Protein AF-0000000085065738 (afdb_homodimer)

InterPro domains:
  IPR001307 Thiosulphate sulfurtransferase, conserved site [PS00380] (45-56)
  IPR001763 Rhodanese-like domain [PF00581] (23-121)
  IPR001763 Rhodanese-like domain [PS50206] (30-128)
  IPR001763 Rhodanese-like domain [SM00450] (21-125)
  IPR036873 Rhodanese-like domain superfamily [G3DSA:3.40.250.10] (1-128)
  IPR036873 Rhodanese-like domain superfamily [SSF52821] (10-128)

Solvent-accessible surface area (backbone atoms only — not comparable to full-atom values): 13240 Å² total; per-residue (Å²): 131,42,49,46,44,68,53,54,48,54,57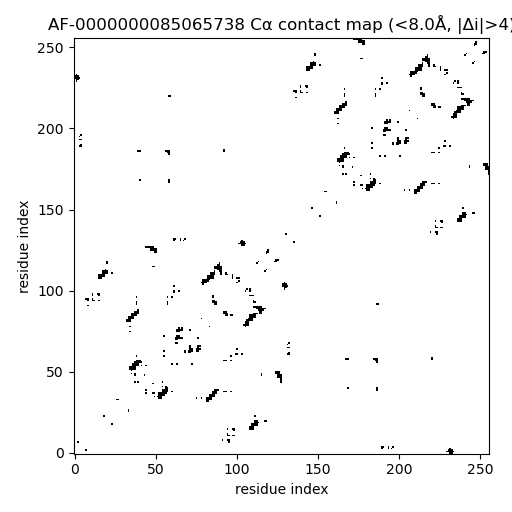,27,60,73,73,52,47,70,42,48,60,68,58,51,54,50,43,65,74,74,44,90,56,66,45,40,36,33,31,42,54,68,68,56,46,57,71,37,34,55,78,84,44,44,84,46,35,47,55,47,38,57,49,29,44,19,69,84,38,92,78,29,37,80,66,57,29,71,35,41,89,30,42,34,36,26,21,22,61,59,24,56,62,14,31,52,46,45,51,53,42,44,52,39,43,35,72,40,58,30,24,31,53,40,13,51,52,45,36,49,72,69,71,46,78,67,43,105,133,42,51,47,44,67,52,53,46,53,57,26,60,73,74,53,45,72,41,48,60,68,58,51,54,52,44,66,73,74,43,90,56,67,44,40,35,36,30,42,54,68,69,55,47,58,71,39,34,56,77,84,44,44,84,46,34,46,55,47,37,57,48,28,44,20,70,84,37,94,80,29,37,81,66,57,29,71,35,41,87,29,42,34,36,28,22,21,61,58,25,56,63,15,30,52,47,44,49,53,42,43,54,40,42,36,71,39,58,30,23,32,51,40,13,50,54,45,35,46,73,68,69,46,78,67,43,106

pLDDT: mean 97.92, std 2.07, range [79.94, 99.0]

Structure (mmCIF, N/CA/C/O backbone):
data_AF-0000000085065738-model_v1
#
loop_
_entity.id
_entity.type
_entity.pdbx_description
1 polymer 'Rhodanese-like domain protein'
#
loop_
_atom_site.group_PDB
_atom_site.id
_atom_site.type_symbol
_atom_site.label_atom_id
_atom_site.label_alt_id
_atom_site.label_comp_id
_atom_site.label_asym_id
_atom_site.label_entity_id
_atom_site.label_seq_id
_atom_site.pdbx_PDB_ins_code
_atom_site.Cartn_x
_atom_site.Cartn_y
_atom_site.Cartn_z
_atom_site.occupancy
_atom_site.B_iso_or_equiv
_atom_site.auth_seq_id
_atom_site.auth_comp_id
_atom_site.auth_asym_id
_atom_site.auth_atom_id
_atom_site.pdbx_PDB_model_num
ATOM 1 N N . MET A 1 1 ? -7.008 -17.922 13.289 1 79.94 1 MET A N 1
ATOM 2 C CA . MET A 1 1 ? -7.738 -17.312 12.18 1 79.94 1 MET A CA 1
ATOM 3 C C . MET A 1 1 ? -6.996 -16.094 11.648 1 79.94 1 MET A C 1
ATOM 5 O O . MET A 1 1 ? -6.359 -15.359 12.406 1 79.94 1 MET A O 1
ATOM 9 N N . GLY A 1 2 ? -6.953 -15.938 10.328 1 94 2 GLY A N 1
ATOM 10 C CA . GLY A 1 2 ? -6.242 -14.82 9.734 1 94 2 GLY A CA 1
ATOM 11 C C . GLY A 1 2 ? -6.863 -13.477 10.07 1 94 2 GLY A C 1
ATOM 12 O O . GLY A 1 2 ? -8.07 -13.383 10.305 1 94 2 GLY A O 1
ATOM 13 N N . LYS A 1 3 ? -6.176 -12.453 10.273 1 98.06 3 LYS A N 1
ATOM 14 C CA . LYS A 1 3 ? -6.652 -11.102 10.547 1 98.06 3 LYS A CA 1
ATOM 15 C C . LYS A 1 3 ? -7.582 -10.617 9.438 1 98.06 3 LYS A C 1
ATOM 17 O O . LYS A 1 3 ? -7.336 -10.867 8.258 1 98.06 3 LYS A O 1
ATOM 22 N N . SER A 1 4 ? -8.609 -9.961 9.812 1 98.19 4 SER A N 1
ATOM 23 C CA . SER A 1 4 ? -9.484 -9.234 8.891 1 98.19 4 SER A CA 1
ATOM 24 C C . SER A 1 4 ? -9.016 -7.797 8.711 1 98.19 4 SER A C 1
ATOM 26 O O . SER A 1 4 ? -8.125 -7.328 9.43 1 98.19 4 SER A O 1
ATOM 28 N N . LEU A 1 5 ? -9.641 -7.129 7.723 1 98.31 5 LEU A N 1
ATO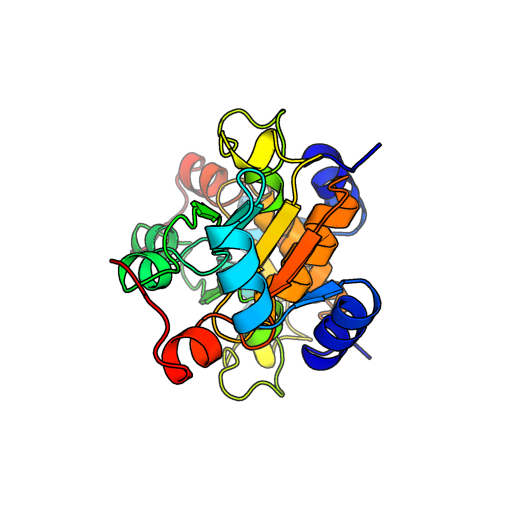M 29 C CA . LEU A 1 5 ? -9.406 -5.699 7.578 1 98.31 5 LEU A CA 1
ATOM 30 C C . LEU A 1 5 ? -9.711 -4.965 8.875 1 98.31 5 LEU A C 1
ATOM 32 O O . LEU A 1 5 ? -8.922 -4.129 9.328 1 98.31 5 LEU A O 1
ATOM 36 N N . ALA A 1 6 ? -10.836 -5.309 9.484 1 98.25 6 ALA A N 1
ATOM 37 C CA . ALA A 1 6 ? -11.258 -4.676 10.727 1 98.25 6 ALA A CA 1
ATOM 38 C C . ALA A 1 6 ? -10.211 -4.863 11.82 1 98.25 6 ALA A C 1
ATOM 40 O O . ALA A 1 6 ? -9.969 -3.959 12.625 1 98.25 6 ALA A O 1
ATOM 41 N N . ASP A 1 7 ? -9.594 -6.008 11.898 1 98.69 7 ASP A N 1
ATOM 42 C CA . ASP A 1 7 ? -8.539 -6.277 12.867 1 98.69 7 ASP A CA 1
ATOM 43 C C . ASP A 1 7 ? -7.344 -5.355 12.656 1 98.69 7 ASP A C 1
ATOM 45 O O . ASP A 1 7 ? -6.789 -4.816 13.617 1 98.69 7 ASP A O 1
ATOM 49 N N . PHE A 1 8 ? -6.906 -5.184 11.398 1 98.69 8 PHE A N 1
ATOM 50 C CA . PHE A 1 8 ? -5.789 -4.305 11.078 1 98.69 8 PHE A CA 1
ATOM 51 C C . PHE A 1 8 ? -6.098 -2.869 11.492 1 98.69 8 PHE A C 1
ATOM 53 O O . PHE A 1 8 ? -5.25 -2.193 12.078 1 98.69 8 PHE A O 1
ATOM 60 N N . ILE A 1 9 ? -7.305 -2.447 11.18 1 98.44 9 ILE A N 1
ATOM 61 C CA . ILE A 1 9 ? -7.695 -1.067 11.453 1 98.44 9 ILE A CA 1
ATOM 62 C C . ILE A 1 9 ? -7.754 -0.833 12.961 1 98.44 9 ILE A C 1
ATOM 64 O O . ILE A 1 9 ? -7.242 0.174 13.453 1 98.44 9 ILE A O 1
ATOM 68 N N . ARG A 1 10 ? -8.367 -1.732 13.641 1 98.44 10 ARG A N 1
ATOM 69 C CA . ARG A 1 10 ? -8.445 -1.626 15.094 1 98.44 10 ARG A CA 1
ATOM 70 C C . ARG A 1 10 ? -7.055 -1.554 15.719 1 98.44 10 ARG A C 1
ATOM 72 O O . ARG A 1 10 ? -6.809 -0.73 16.609 1 98.44 10 ARG A O 1
ATOM 79 N N . ALA A 1 11 ? -6.176 -2.424 15.312 1 98.56 11 ALA A N 1
ATOM 80 C CA . ALA A 1 11 ? -4.809 -2.43 15.828 1 98.56 11 ALA A CA 1
ATOM 81 C C . ALA A 1 11 ? -4.105 -1.106 15.539 1 98.56 11 ALA A C 1
ATOM 83 O O . ALA A 1 11 ? -3.408 -0.563 16.391 1 98.56 11 ALA A O 1
ATOM 84 N N . ALA A 1 12 ? -4.289 -0.588 14.312 1 98.75 12 ALA A N 1
ATOM 85 C CA . ALA A 1 12 ? -3.672 0.679 13.93 1 98.75 12 ALA A CA 1
ATOM 86 C C . ALA A 1 12 ? -4.191 1.826 14.789 1 98.75 12 ALA A C 1
ATOM 88 O O . ALA A 1 12 ? -3.412 2.641 15.289 1 98.75 12 ALA A O 1
ATOM 89 N N . ARG A 1 13 ? -5.488 1.862 14.961 1 98.12 13 ARG A N 1
ATOM 90 C CA . ARG A 1 13 ? -6.125 2.965 15.672 1 98.12 13 ARG A CA 1
ATOM 91 C C . ARG A 1 13 ? -5.703 2.986 17.141 1 98.12 13 ARG A C 1
ATOM 93 O O . ARG A 1 13 ? -5.711 4.039 17.781 1 98.12 13 ARG A O 1
ATOM 100 N N . ARG A 1 14 ? -5.234 1.864 17.656 1 98.19 14 ARG A N 1
ATOM 101 C CA . ARG A 1 14 ? -4.746 1.783 19.031 1 98.19 14 ARG A CA 1
ATOM 102 C C . ARG A 1 14 ? -3.35 2.383 19.156 1 98.19 14 ARG A C 1
ATOM 104 O O . ARG A 1 14 ? -2.875 2.645 20.25 1 98.19 14 ARG A O 1
ATOM 111 N N . GLN A 1 15 ? -2.701 2.537 18.062 1 97.88 15 GLN A N 1
ATOM 112 C CA . GLN A 1 15 ? -1.291 2.91 18.094 1 97.88 15 GLN A CA 1
ATOM 113 C C . GLN A 1 15 ? -1.09 4.344 17.609 1 97.88 15 GLN A C 1
ATOM 115 O O . GLN A 1 15 ? -0.054 4.957 17.891 1 97.88 15 GLN A O 1
ATOM 120 N N . ILE A 1 16 ? -2.137 4.836 16.984 1 98.56 16 ILE A N 1
ATOM 121 C CA . ILE A 1 16 ? -1.896 6.113 16.312 1 98.56 16 ILE A CA 1
ATOM 122 C C . ILE A 1 16 ? -2.744 7.203 16.969 1 98.56 16 ILE A C 1
ATOM 124 O O . ILE A 1 16 ? -3.629 6.906 17.781 1 98.56 16 ILE A O 1
ATOM 128 N N . ARG A 1 17 ? -2.436 8.5 16.609 1 98.69 17 ARG A N 1
ATOM 129 C CA . ARG A 1 17 ? -3.234 9.664 16.969 1 98.69 17 ARG A CA 1
ATOM 130 C C . ARG A 1 17 ? -4.066 10.148 15.781 1 98.69 17 ARG A C 1
ATOM 132 O O . ARG A 1 17 ? -3.602 10.133 14.641 1 98.69 17 ARG A O 1
ATOM 139 N N . GLU A 1 18 ? -5.27 10.5 16.125 1 98.69 18 GLU A N 1
ATOM 140 C CA . GLU A 1 18 ? -6.168 11.016 15.094 1 98.69 18 GLU A CA 1
ATOM 141 C C . GLU A 1 18 ? -6.617 12.438 15.414 1 98.69 18 GLU A C 1
ATOM 143 O O . GLU A 1 18 ? -6.816 12.781 16.578 1 98.69 18 GLU A O 1
ATOM 148 N N . ILE A 1 19 ? -6.773 13.203 14.406 1 98.81 19 ILE A N 1
ATOM 149 C CA . ILE A 1 19 ? -7.328 14.547 14.547 1 98.81 19 ILE A CA 1
ATOM 150 C C . ILE A 1 19 ? -8.523 14.711 13.609 1 98.81 19 ILE A C 1
ATOM 152 O O . ILE A 1 19 ? -8.688 13.945 12.656 1 98.81 19 ILE A O 1
ATOM 156 N N . ASP A 1 20 ? -9.328 15.672 13.938 1 98.62 20 ASP A N 1
ATOM 157 C CA . ASP A 1 20 ? -10.477 15.93 13.078 1 98.62 20 ASP A CA 1
ATOM 158 C C . ASP A 1 20 ? -10.18 17.047 12.086 1 98.62 20 ASP A C 1
ATOM 160 O O . ASP A 1 20 ? -9.086 17.625 12.094 1 98.62 20 ASP A O 1
ATOM 164 N N . CYS A 1 21 ? -11.141 17.328 11.234 1 98.62 21 CYS A N 1
ATOM 165 C CA . CYS A 1 21 ? -10.953 18.266 10.133 1 98.62 21 CYS A CA 1
ATOM 166 C C . CYS A 1 21 ? -10.75 19.688 10.648 1 98.62 21 CYS A C 1
ATOM 168 O O . CYS A 1 21 ? -9.922 20.438 10.117 1 98.62 21 CYS A O 1
ATOM 170 N N . ASP A 1 22 ? -11.469 20.094 11.688 1 98.44 22 ASP A N 1
ATOM 171 C CA . ASP A 1 22 ? -11.328 21.422 12.242 1 98.44 22 ASP A CA 1
ATOM 172 C C . ASP A 1 22 ? -9.93 21.656 12.805 1 98.44 22 ASP A C 1
ATOM 174 O O . ASP A 1 22 ? -9.328 22.703 12.586 1 98.44 22 ASP A O 1
ATOM 178 N N . THR A 1 23 ? -9.438 20.656 13.539 1 98.56 23 THR A N 1
ATOM 179 C CA . THR A 1 23 ? -8.094 20.734 14.102 1 98.56 23 THR A CA 1
ATOM 180 C C . THR A 1 23 ? -7.055 20.875 12.992 1 98.56 23 THR A C 1
ATOM 182 O O . THR A 1 23 ? -6.164 21.734 13.07 1 98.56 23 THR A O 1
ATOM 185 N N . LEU A 1 24 ? -7.148 20.062 11.922 1 98.69 24 LEU A N 1
ATOM 186 C CA . LEU A 1 24 ? -6.184 20.156 10.828 1 98.69 24 LEU A CA 1
ATOM 187 C C . LEU A 1 24 ? -6.266 21.516 10.148 1 98.69 24 LEU A C 1
ATOM 189 O O . LEU A 1 24 ? -5.238 22.125 9.844 1 98.69 24 LEU A O 1
ATOM 193 N N . GLU A 1 25 ? -7.488 21.984 9.883 1 97.25 25 GLU A N 1
ATOM 194 C CA . GLU A 1 25 ? -7.648 23.297 9.25 1 97.25 25 GLU A CA 1
ATOM 195 C C . GLU A 1 25 ? -6.973 24.391 10.07 1 97.25 25 GLU A C 1
ATOM 197 O O . GLU A 1 25 ? -6.293 25.25 9.523 1 97.25 25 GLU A O 1
ATOM 202 N N . ASP A 1 26 ? -7.203 24.359 11.367 1 97.62 26 ASP A N 1
ATOM 203 C CA . ASP A 1 26 ? -6.57 25.312 12.266 1 97.62 26 ASP A CA 1
ATOM 204 C C . ASP A 1 26 ? -5.051 25.203 12.195 1 97.62 26 ASP A C 1
ATOM 206 O O . ASP A 1 26 ? -4.355 26.219 12.164 1 97.62 26 ASP A O 1
ATOM 210 N N . TRP A 1 27 ? -4.5 23.953 12.242 1 97.62 27 TRP A N 1
ATOM 211 C CA . TRP A 1 27 ? -3.059 23.75 12.164 1 97.62 27 TRP A CA 1
ATOM 212 C C . TRP A 1 27 ? -2.492 24.328 10.867 1 97.62 27 TRP A C 1
ATOM 214 O O . TRP A 1 27 ? -1.425 24.953 10.875 1 97.62 27 TRP A O 1
ATOM 224 N N . LEU A 1 28 ? -3.203 24.125 9.773 1 95.94 28 LEU A N 1
ATOM 225 C CA . LEU A 1 28 ? -2.732 24.594 8.469 1 95.94 28 LEU A CA 1
ATOM 226 C C . LEU A 1 28 ? -2.689 26.109 8.406 1 95.94 28 LEU A C 1
ATOM 228 O O . LEU A 1 28 ? -1.891 26.688 7.664 1 95.94 28 LEU A O 1
ATOM 232 N N . ARG A 1 29 ? -3.504 26.766 9.164 1 95.12 29 ARG A N 1
ATOM 233 C CA . ARG A 1 29 ? -3.561 28.234 9.195 1 95.12 29 ARG A CA 1
ATOM 234 C C . ARG A 1 29 ? -2.514 28.797 10.148 1 95.12 29 ARG A C 1
ATOM 236 O O . ARG A 1 29 ? -1.986 29.891 9.922 1 95.12 29 ARG A O 1
ATOM 243 N N . SER A 1 30 ? -2.166 28.062 11.102 1 96.06 30 SER A N 1
ATOM 244 C CA . SER A 1 30 ? -1.44 28.656 12.219 1 96.06 30 SER A CA 1
ATOM 245 C C . SER A 1 30 ? -0.02 28.109 12.312 1 96.06 30 SER A C 1
ATOM 247 O O . SER A 1 30 ? 0.824 28.672 13.008 1 96.06 30 SER A O 1
ATOM 249 N N . ARG A 1 31 ? 0.2 26.953 11.664 1 94.06 31 ARG A N 1
ATOM 250 C CA . ARG A 1 31 ? 1.493 26.297 11.781 1 94.06 31 ARG A CA 1
ATOM 251 C C . ARG A 1 31 ? 2.158 26.156 10.414 1 94.06 31 ARG A C 1
ATOM 253 O O . ARG A 1 31 ? 1.489 25.875 9.414 1 94.06 31 ARG A O 1
ATOM 260 N N . ASP A 1 32 ? 3.492 26.281 10.43 1 91.12 32 ASP A N 1
ATOM 261 C CA . ASP A 1 32 ? 4.242 26.141 9.188 1 91.12 32 ASP A CA 1
ATOM 262 C C . ASP A 1 32 ? 4.941 24.781 9.125 1 91.12 32 ASP A C 1
ATOM 264 O O . ASP A 1 32 ? 5.527 24.422 8.094 1 91.12 32 ASP A O 1
ATOM 268 N N . ASP A 1 33 ? 4.801 23.938 10.117 1 94.31 33 ASP A N 1
ATOM 269 C CA . ASP A 1 33 ? 5.586 22.703 10.203 1 94.31 33 ASP A CA 1
ATOM 270 C C . ASP A 1 33 ? 4.723 21.484 9.922 1 94.31 33 ASP A C 1
ATOM 272 O O . ASP A 1 33 ? 5.164 20.344 10.109 1 94.31 33 ASP A O 1
ATOM 276 N N . VAL A 1 34 ? 3.48 21.688 9.438 1 97.88 34 VAL A N 1
ATOM 277 C CA . VAL A 1 34 ? 2.57 20.562 9.188 1 97.88 34 VAL A CA 1
ATOM 278 C C . VAL A 1 34 ? 2.744 20.078 7.758 1 97.88 34 VAL A C 1
ATOM 280 O O . VAL A 1 34 ? 2.652 20.859 6.805 1 97.88 34 VAL A O 1
ATOM 283 N N . LEU A 1 35 ? 3.059 18.844 7.605 1 98.69 35 LEU A N 1
ATOM 284 C CA . LEU A 1 35 ? 3.092 18.156 6.312 1 98.69 35 LEU A CA 1
ATOM 285 C C . LEU A 1 35 ? 1.877 17.25 6.141 1 98.69 35 LEU A C 1
ATOM 287 O O . LEU A 1 35 ? 1.672 16.328 6.926 1 98.69 35 LEU A O 1
ATOM 291 N N . VAL A 1 36 ? 1.01 17.547 5.191 1 98.88 36 VAL A N 1
ATOM 292 C CA . VAL A 1 36 ? -0.174 16.734 4.898 1 98.88 36 VAL A CA 1
ATOM 293 C C . VAL A 1 36 ? 0.13 15.766 3.764 1 98.88 36 VAL A C 1
ATOM 295 O O . VAL A 1 36 ? 0.609 16.172 2.701 1 98.88 36 VAL A O 1
ATOM 298 N N . VAL A 1 37 ? -0.101 14.523 4.023 1 98.94 37 VAL A N 1
ATOM 299 C CA . VAL A 1 37 ? 0.256 13.469 3.082 1 98.94 37 VAL A CA 1
ATOM 300 C C . VAL A 1 37 ? -1.003 12.734 2.633 1 98.94 37 VAL A C 1
ATOM 302 O O . VAL A 1 37 ? -1.719 12.156 3.455 1 98.94 37 VAL A O 1
ATOM 305 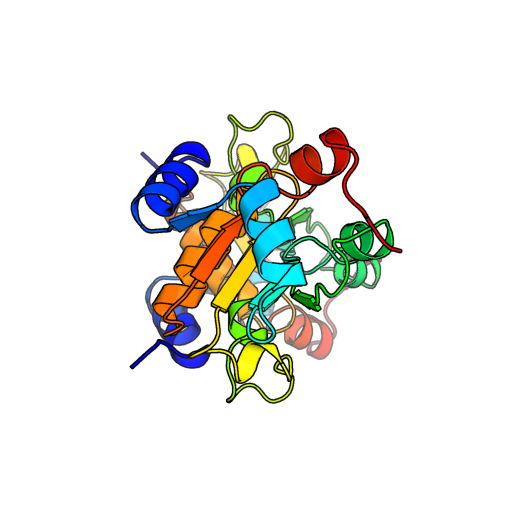N N . ASP A 1 38 ? -1.282 12.766 1.357 1 98.94 38 ASP A N 1
ATOM 306 C CA . ASP A 1 38 ? -2.33 11.977 0.713 1 98.94 38 ASP A CA 1
ATOM 307 C C . ASP A 1 38 ? -1.804 10.609 0.282 1 98.94 38 ASP A C 1
ATOM 309 O O . ASP A 1 38 ? -0.972 10.516 -0.623 1 98.94 38 ASP A O 1
ATOM 313 N N . VAL A 1 39 ? -2.338 9.523 0.879 1 98.94 39 VAL A N 1
ATOM 314 C CA . VAL A 1 39 ? -1.753 8.219 0.617 1 98.94 39 VAL A CA 1
ATOM 315 C C . VAL A 1 39 ? -2.615 7.457 -0.389 1 98.94 39 VAL A C 1
ATOM 317 O O . VAL A 1 39 ? -2.451 6.246 -0.57 1 98.94 39 VAL A O 1
ATOM 320 N N . ARG A 1 40 ? -3.631 8.094 -1.042 1 98.81 40 ARG A N 1
ATOM 321 C CA . ARG A 1 40 ? -4.5 7.477 -2.039 1 98.81 40 ARG A CA 1
ATOM 322 C C . ARG A 1 40 ? -3.754 7.238 -3.348 1 98.81 40 ARG A C 1
ATOM 324 O O . ARG A 1 40 ? -2.582 7.602 -3.473 1 98.81 40 ARG A O 1
ATOM 331 N N . GLU A 1 41 ? -4.383 6.57 -4.211 1 98.25 41 GLU A N 1
ATOM 332 C CA . GLU A 1 41 ? -3.832 6.363 -5.547 1 98.25 41 GLU A CA 1
ATOM 333 C C . GLU A 1 41 ? -3.771 7.672 -6.328 1 98.25 41 GLU A C 1
ATOM 335 O O . GLU A 1 41 ? -4.457 8.633 -5.984 1 98.25 41 GLU A O 1
ATOM 340 N N . ALA A 1 42 ? -2.967 7.66 -7.391 1 98.12 42 ALA A N 1
ATOM 341 C CA . ALA A 1 42 ? -2.678 8.867 -8.156 1 98.12 42 ALA A CA 1
ATOM 342 C C . ALA A 1 42 ? -3.955 9.469 -8.742 1 98.12 42 ALA A C 1
ATOM 344 O O . ALA A 1 42 ? -4.129 10.688 -8.758 1 98.12 42 ALA A O 1
ATOM 345 N N . SER A 1 43 ? -4.812 8.641 -9.25 1 97.69 43 SER A N 1
ATOM 346 C CA . SER A 1 43 ? -6.035 9.141 -9.867 1 97.69 43 SER A CA 1
ATOM 347 C C . SER A 1 43 ? -6.883 9.922 -8.867 1 97.69 43 SER A C 1
ATOM 349 O O . SER A 1 43 ? -7.441 10.969 -9.211 1 97.69 43 SER A O 1
ATOM 351 N N . ALA A 1 44 ? -7.004 9.391 -7.66 1 98.44 44 ALA A N 1
ATOM 352 C CA . ALA A 1 44 ? -7.773 10.062 -6.613 1 98.44 44 ALA A CA 1
ATOM 353 C C . ALA A 1 44 ? -7.152 11.414 -6.266 1 98.44 44 ALA A C 1
ATOM 355 O O . ALA A 1 44 ? -7.859 12.414 -6.141 1 98.44 44 ALA A O 1
ATOM 356 N N . PHE A 1 45 ? -5.848 11.492 -6.172 1 98.75 45 PHE A N 1
ATOM 357 C CA . PHE A 1 45 ? -5.137 12.727 -5.867 1 98.75 45 PHE A CA 1
ATOM 358 C C . PHE A 1 45 ? -5.379 13.773 -6.949 1 98.75 45 PHE A C 1
ATOM 360 O O . PHE A 1 45 ? -5.633 14.938 -6.648 1 98.75 45 PHE A O 1
ATOM 367 N N . LEU A 1 46 ? -5.312 13.328 -8.172 1 98 46 LEU A N 1
ATOM 368 C CA . LEU A 1 46 ? -5.492 14.211 -9.32 1 98 46 LEU A CA 1
ATOM 369 C C . LEU A 1 46 ? -6.926 14.734 -9.383 1 98 46 LEU A C 1
ATOM 371 O O . LEU A 1 46 ? -7.156 15.875 -9.781 1 98 46 LEU A O 1
ATOM 375 N N . ASP A 1 47 ? -7.84 13.922 -8.984 1 97.88 47 ASP A N 1
ATOM 376 C CA . ASP A 1 47 ? -9.242 14.328 -8.969 1 97.88 47 ASP A CA 1
ATOM 377 C C . ASP A 1 47 ? -9.492 15.422 -7.934 1 97.88 47 ASP A C 1
ATOM 379 O O . ASP A 1 47 ? -10.398 16.234 -8.102 1 97.88 47 ASP A O 1
ATOM 383 N N . GLY A 1 48 ? -8.773 15.344 -6.801 1 98.56 48 GLY A N 1
ATOM 384 C CA . GLY A 1 48 ? -8.883 16.328 -5.73 1 98.56 48 GLY A CA 1
ATOM 385 C C . GLY A 1 48 ? -8.125 15.93 -4.477 1 98.56 48 GLY A C 1
ATOM 386 O O . GLY A 1 48 ? -8.109 14.75 -4.102 1 98.56 48 GLY A O 1
ATOM 387 N N . HIS A 1 49 ? -7.547 16.875 -3.857 1 98.81 49 HIS A N 1
ATOM 388 C CA . HIS A 1 49 ? -6.801 16.641 -2.629 1 98.81 49 HIS A CA 1
ATOM 389 C C . HIS A 1 49 ? -6.82 17.859 -1.727 1 98.81 49 HIS A C 1
ATOM 391 O O . HIS A 1 49 ? -7.277 18.938 -2.137 1 98.81 49 HIS A O 1
ATOM 397 N N . LEU A 1 50 ? -6.434 17.703 -0.44 1 98.81 50 LEU A N 1
ATOM 398 C CA . LEU A 1 50 ? -6.355 18.812 0.492 1 98.81 50 LEU A CA 1
ATOM 399 C C . LEU A 1 50 ? -5.305 19.828 0.046 1 98.81 50 LEU A C 1
ATOM 401 O O . LEU A 1 50 ? -4.246 19.438 -0.464 1 98.81 50 LEU A O 1
ATOM 405 N N . PRO A 1 51 ? -5.559 21.172 0.253 1 96.75 51 PRO A N 1
ATOM 406 C CA . PRO A 1 51 ? -4.555 22.172 -0.117 1 96.75 51 PRO A CA 1
ATOM 407 C C . PRO A 1 51 ? -3.203 21.922 0.545 1 96.75 51 PRO A C 1
ATOM 409 O O . PRO A 1 51 ? -3.139 21.672 1.75 1 96.75 51 PRO A O 1
ATOM 412 N N . GLY A 1 52 ? -2.164 21.922 -0.24 1 95.94 52 GLY A N 1
ATOM 413 C CA . GLY A 1 52 ? -0.814 21.797 0.288 1 95.94 52 GLY A CA 1
ATOM 414 C C . GLY A 1 52 ? -0.391 20.359 0.503 1 95.94 52 GLY A C 1
ATOM 415 O O . GLY A 1 52 ? 0.765 20.094 0.836 1 95.94 52 GLY A O 1
ATOM 416 N N . ALA A 1 53 ? -1.272 19.438 0.29 1 98.75 53 ALA A N 1
ATOM 417 C CA . ALA A 1 53 ? -0.942 18.031 0.509 1 98.75 53 ALA A CA 1
ATOM 418 C C . ALA A 1 53 ? 0.05 17.531 -0.538 1 98.75 53 ALA A C 1
ATOM 420 O O . ALA A 1 53 ? -0.051 17.875 -1.715 1 98.75 53 ALA A O 1
ATOM 421 N N . ILE A 1 54 ? 0.975 16.719 -0.115 1 98.88 54 ILE A N 1
ATOM 422 C CA . ILE A 1 54 ? 1.816 15.984 -1.052 1 98.88 54 ILE A CA 1
ATOM 423 C C . ILE A 1 54 ? 1.217 14.609 -1.31 1 98.88 54 ILE A C 1
ATOM 425 O O . ILE A 1 54 ? 0.443 14.094 -0.495 1 98.88 54 ILE A O 1
ATOM 429 N N . HIS A 1 55 ? 1.558 14.031 -2.443 1 98.88 55 HIS A N 1
ATOM 430 C CA . HIS A 1 55 ? 1.048 12.719 -2.824 1 98.88 55 HIS A CA 1
ATOM 431 C C . HIS A 1 55 ? 2.08 11.633 -2.557 1 98.88 55 HIS A C 1
ATOM 433 O O . HIS A 1 55 ? 3.176 11.656 -3.121 1 98.88 55 HIS A O 1
ATOM 439 N N . VAL A 1 56 ? 1.785 10.703 -1.703 1 98.88 56 VAL A N 1
ATOM 440 C CA . VAL A 1 56 ? 2.59 9.531 -1.386 1 98.88 56 VAL A CA 1
ATOM 441 C C . VAL A 1 56 ? 1.694 8.297 -1.299 1 98.88 56 VAL A C 1
ATOM 443 O O . VAL A 1 56 ? 1.207 7.953 -0.22 1 98.88 56 VAL A O 1
ATOM 446 N N . PRO A 1 57 ? 1.477 7.637 -2.443 1 98.88 57 PRO A N 1
ATOM 447 C CA . PRO A 1 57 ? 0.587 6.473 -2.385 1 98.88 57 PRO A CA 1
ATOM 448 C C . PRO A 1 57 ? 1.049 5.426 -1.373 1 98.88 57 PRO A C 1
ATOM 450 O O . PRO A 1 57 ? 2.248 5.16 -1.261 1 98.88 57 PRO A O 1
ATOM 453 N N . ARG A 1 58 ? 0.086 4.828 -0.655 1 98.88 58 ARG A N 1
ATOM 454 C CA . ARG A 1 58 ? 0.404 3.904 0.428 1 98.88 58 ARG A CA 1
ATOM 455 C C . ARG A 1 58 ? 1.279 2.76 -0.068 1 98.88 58 ARG A C 1
ATOM 457 O O . ARG A 1 58 ? 2.146 2.273 0.66 1 98.88 58 ARG A O 1
ATOM 464 N N . GLY A 1 59 ? 1.078 2.348 -1.285 1 98.56 59 GLY A N 1
ATOM 465 C CA . GLY A 1 59 ? 1.838 1.233 -1.829 1 98.56 59 GLY A CA 1
ATOM 466 C C . GLY A 1 59 ? 3.324 1.521 -1.935 1 98.56 59 GLY A C 1
ATOM 467 O O . GLY A 1 59 ? 4.137 0.596 -2.029 1 98.56 59 GLY A O 1
ATOM 468 N N . TYR A 1 60 ? 3.715 2.768 -1.891 1 98.69 60 TYR A N 1
ATOM 469 C CA . TYR A 1 60 ? 5.102 3.188 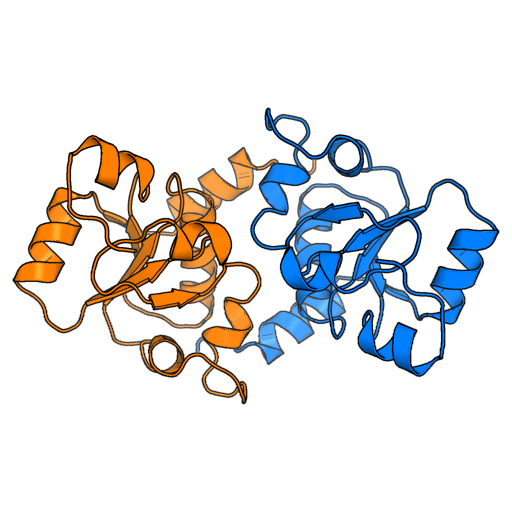-2.039 1 98.69 60 TYR A CA 1
ATOM 470 C C . TYR A 1 60 ? 5.617 3.834 -0.757 1 98.69 60 TYR A C 1
ATOM 472 O O . TYR A 1 60 ? 6.699 4.426 -0.745 1 98.69 60 TYR A O 1
ATOM 480 N N . LEU A 1 61 ? 4.938 3.738 0.319 1 98.88 61 LEU A N 1
ATOM 481 C CA . LEU A 1 61 ? 5.148 4.582 1.489 1 98.88 61 LEU A CA 1
ATOM 482 C C . LEU A 1 61 ? 6.559 4.395 2.045 1 98.88 61 LEU A C 1
ATOM 484 O O . LEU A 1 61 ? 7.285 5.367 2.25 1 98.88 61 LEU A O 1
ATOM 488 N N . GLU A 1 62 ? 6.977 3.127 2.268 1 98.88 62 GLU A N 1
ATOM 489 C CA . GLU A 1 62 ? 8.281 2.881 2.881 1 98.88 62 GLU A CA 1
ATOM 490 C C . GLU A 1 62 ? 9.406 3.443 2.025 1 98.88 62 GLU A C 1
ATOM 492 O O . GLU A 1 62 ? 10.344 4.055 2.545 1 98.88 62 GLU A O 1
ATOM 497 N N . ALA A 1 63 ? 9.258 3.266 0.753 1 98.81 63 ALA A N 1
ATOM 498 C CA . ALA A 1 63 ? 10.297 3.732 -0.168 1 98.81 63 ALA A CA 1
ATOM 499 C C . ALA A 1 63 ? 10.359 5.258 -0.191 1 98.81 63 ALA A C 1
ATOM 501 O O . ALA A 1 63 ? 11.438 5.84 -0.036 1 98.81 63 ALA A O 1
ATOM 502 N N . LEU A 1 64 ? 9.219 5.887 -0.324 1 98.81 64 LEU A N 1
ATOM 503 C CA . LEU A 1 64 ? 9.164 7.332 -0.502 1 98.81 64 LEU A CA 1
ATOM 504 C C . LEU A 1 64 ? 9.5 8.055 0.798 1 98.81 64 LEU A C 1
ATOM 506 O O . LEU A 1 64 ? 9.938 9.211 0.779 1 98.81 64 LEU A O 1
ATOM 510 N N . ALA A 1 65 ? 9.375 7.367 1.928 1 98.81 65 ALA A N 1
ATOM 511 C CA . ALA A 1 65 ? 9.648 7.961 3.232 1 98.81 65 ALA A CA 1
ATOM 512 C C . ALA A 1 65 ? 11.102 7.746 3.635 1 98.81 65 ALA A C 1
ATOM 514 O O . ALA A 1 65 ? 11.586 8.352 4.598 1 98.81 65 ALA A O 1
ATOM 515 N N . ASP A 1 66 ? 11.828 6.914 2.986 1 98.75 66 ASP A N 1
ATOM 516 C CA . ASP A 1 66 ? 13.195 6.566 3.346 1 98.75 66 ASP A CA 1
ATOM 517 C C . ASP A 1 66 ? 14.195 7.512 2.688 1 98.75 66 ASP A C 1
ATOM 519 O O . ASP A 1 66 ? 14.344 7.516 1.464 1 98.75 66 ASP A O 1
ATOM 523 N N . PRO A 1 67 ? 14.961 8.25 3.471 1 97.94 67 PRO A N 1
ATOM 524 C CA . PRO A 1 67 ? 15.906 9.195 2.881 1 97.94 67 PRO A CA 1
ATOM 525 C C . PRO A 1 67 ? 17.047 8.5 2.131 1 97.94 67 PRO A C 1
ATOM 527 O O . PRO A 1 67 ? 17.719 9.125 1.309 1 97.94 67 PRO A O 1
ATOM 530 N N . ASP A 1 68 ? 17.203 7.273 2.354 1 97.44 68 ASP A N 1
ATOM 531 C CA . ASP A 1 68 ? 18.297 6.547 1.702 1 97.44 68 ASP A CA 1
ATOM 532 C C . ASP A 1 68 ? 17.844 5.969 0.363 1 97.44 68 ASP A C 1
ATOM 534 O O . ASP A 1 68 ? 18.656 5.43 -0.391 1 97.44 68 ASP A O 1
ATOM 538 N N . TYR A 1 69 ? 16.547 5.996 0.116 1 97.75 69 TYR A N 1
ATOM 539 C CA . TYR A 1 69 ? 16.031 5.566 -1.18 1 97.75 69 TYR A CA 1
ATOM 540 C C . TYR A 1 69 ? 16.234 6.645 -2.236 1 97.75 69 TYR A C 1
ATOM 542 O O . TYR A 1 69 ? 15.82 7.789 -2.059 1 97.75 69 TYR A O 1
ATOM 550 N N . GLY A 1 70 ? 16.891 6.305 -3.33 1 96.88 70 GLY A N 1
ATOM 551 C CA . GLY A 1 70 ? 17.312 7.242 -4.355 1 96.88 70 GLY A CA 1
ATOM 552 C C . GLY A 1 70 ? 16.156 8.039 -4.949 1 96.88 70 GLY A C 1
ATOM 553 O O . GLY A 1 70 ? 16.359 9.148 -5.438 1 96.88 70 GLY A O 1
ATOM 554 N N . HIS A 1 71 ? 14.984 7.543 -4.941 1 97.44 71 HIS A N 1
ATOM 555 C CA . HIS A 1 71 ? 13.82 8.211 -5.508 1 97.44 71 HIS A CA 1
ATOM 556 C C . HIS A 1 71 ? 12.805 8.547 -4.426 1 97.44 71 HIS A C 1
ATOM 558 O O . HIS A 1 71 ? 11.594 8.484 -4.66 1 97.44 71 HIS A O 1
ATOM 564 N N . CYS A 1 72 ? 13.289 8.781 -3.199 1 98.5 72 CYS A N 1
ATOM 565 C CA . CYS A 1 72 ? 12.414 9.133 -2.088 1 98.5 72 CYS A CA 1
ATOM 566 C C . CYS A 1 72 ? 11.711 10.461 -2.354 1 98.5 72 CYS A C 1
ATOM 568 O O . CYS A 1 72 ? 12.07 11.188 -3.283 1 98.5 72 CYS A O 1
ATOM 570 N N . HIS A 1 73 ? 10.633 10.656 -1.682 1 98.75 73 HIS A N 1
ATOM 571 C CA . HIS A 1 73 ? 9.961 11.945 -1.767 1 98.75 73 HIS A CA 1
ATOM 572 C C . HIS A 1 73 ? 10.734 13.016 -1.006 1 98.75 73 HIS A C 1
ATOM 574 O O . HIS A 1 73 ? 10.961 12.891 0.2 1 98.75 73 HIS A O 1
ATOM 580 N N . PRO A 1 74 ? 11.102 14.078 -1.629 1 98.06 74 PRO A N 1
ATOM 581 C CA . PRO A 1 74 ? 12.039 15.023 -1.024 1 98.06 74 PRO A CA 1
ATOM 582 C C . PRO A 1 74 ? 11.5 15.648 0.258 1 98.06 74 PRO A C 1
ATOM 584 O O . PRO A 1 74 ? 12.266 15.93 1.183 1 98.06 74 PRO A O 1
ATOM 587 N N . GLU A 1 75 ? 10.242 15.875 0.377 1 98.38 75 GLU A N 1
ATOM 588 C CA . GLU A 1 75 ? 9.68 16.5 1.569 1 98.38 75 GLU A CA 1
ATOM 589 C C . GLU A 1 75 ? 9.438 15.477 2.672 1 98.38 75 GLU A C 1
ATOM 591 O O . GLU A 1 75 ? 9.781 15.711 3.832 1 98.38 75 GLU A O 1
ATOM 596 N N . LEU A 1 76 ? 8.898 14.367 2.307 1 98.81 76 LEU A N 1
ATOM 597 C CA . LEU A 1 76 ? 8.547 13.367 3.314 1 98.81 76 LEU A CA 1
ATOM 598 C C . LEU A 1 76 ? 9.797 12.742 3.916 1 98.81 76 LEU A C 1
ATOM 600 O O . LEU A 1 76 ? 9.852 12.492 5.125 1 98.81 76 LEU A O 1
ATOM 604 N N . ALA A 1 77 ? 10.766 12.484 3.105 1 98.25 77 ALA A N 1
ATOM 605 C CA . ALA A 1 77 ? 11.961 11.758 3.518 1 98.25 77 ALA A CA 1
ATOM 606 C C . ALA A 1 77 ? 12.719 12.508 4.602 1 98.25 77 ALA A C 1
ATOM 608 O O . ALA A 1 77 ? 13.508 11.922 5.348 1 98.25 77 ALA A O 1
ATOM 609 N N . VAL A 1 78 ? 12.492 13.82 4.742 1 97.12 78 VAL A N 1
ATOM 610 C CA . VAL A 1 78 ? 13.234 14.609 5.719 1 97.12 78 VAL A CA 1
ATOM 611 C C . VAL A 1 78 ? 12.273 15.156 6.773 1 97.12 78 VAL A C 1
ATOM 613 O O . VAL A 1 78 ? 12.57 16.156 7.441 1 97.12 78 VAL A O 1
ATOM 616 N N . ALA A 1 79 ? 11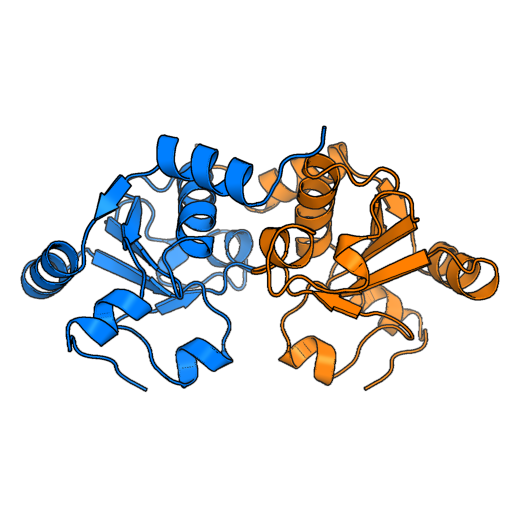.133 14.555 6.922 1 97.5 79 ALA A N 1
ATOM 617 C CA . ALA A 1 79 ? 10.086 15.133 7.754 1 97.5 79 ALA A CA 1
ATOM 618 C C . ALA A 1 79 ? 9.953 14.391 9.078 1 97.5 79 ALA A C 1
ATOM 620 O O . ALA A 1 79 ? 8.914 14.469 9.742 1 97.5 79 ALA A O 1
ATOM 621 N N . ARG A 1 80 ? 10.938 13.703 9.539 1 95.69 80 ARG A N 1
ATOM 622 C CA . ARG A 1 80 ? 10.828 12.852 10.719 1 95.69 80 ARG A CA 1
ATOM 623 C C . ARG A 1 80 ? 10.562 13.672 11.969 1 95.69 80 ARG A C 1
ATOM 625 O O . ARG A 1 80 ? 9.953 13.188 12.922 1 95.69 80 ARG A O 1
ATOM 632 N N . ASP A 1 81 ? 10.945 14.922 11.961 1 94.06 81 ASP A N 1
ATOM 633 C CA . ASP A 1 81 ? 10.766 15.75 13.148 1 94.06 81 ASP A CA 1
ATOM 634 C C . ASP A 1 81 ? 9.68 16.797 12.93 1 94.06 81 ASP A C 1
ATOM 636 O O . ASP A 1 81 ? 9.555 17.75 13.703 1 94.06 81 ASP A O 1
ATOM 640 N N . ARG A 1 82 ? 8.922 16.672 11.859 1 96.62 82 ARG A N 1
ATOM 641 C CA . ARG A 1 82 ? 7.773 17.531 11.562 1 96.62 82 ARG A CA 1
ATOM 642 C C . ARG A 1 82 ? 6.473 16.859 11.977 1 96.62 82 ARG A C 1
ATOM 644 O O . ARG A 1 82 ? 6.434 15.641 12.188 1 96.62 82 ARG A O 1
ATOM 651 N N . VAL A 1 83 ? 5.445 17.703 12.062 1 98.38 83 VAL A N 1
ATOM 652 C CA . VAL A 1 83 ? 4.102 17.141 12.188 1 98.38 83 VAL A CA 1
ATOM 653 C C . VAL A 1 83 ? 3.631 16.609 10.844 1 98.38 83 VAL A C 1
ATOM 655 O O . VAL A 1 83 ? 3.586 17.344 9.852 1 98.38 83 VAL A O 1
ATOM 658 N N . VAL A 1 84 ? 3.373 15.352 10.828 1 98.88 84 VAL A N 1
ATOM 659 C CA . VAL A 1 84 ? 2.883 14.719 9.602 1 98.88 84 VAL A CA 1
ATOM 660 C C . VAL A 1 84 ? 1.445 14.242 9.805 1 98.88 84 VAL A C 1
ATOM 662 O O . VAL A 1 84 ? 1.153 13.516 10.758 1 98.88 84 VAL A O 1
ATOM 665 N N . VAL A 1 85 ? 0.525 14.68 8.969 1 98.94 85 VAL A N 1
ATOM 666 C CA . VAL A 1 85 ? -0.867 14.242 8.969 1 98.94 85 VAL A CA 1
ATOM 667 C C . VAL A 1 85 ? -1.174 13.492 7.676 1 98.94 85 VAL A C 1
ATOM 669 O O . VAL A 1 85 ? -1.012 14.031 6.582 1 98.94 85 VAL A O 1
ATOM 672 N N . LEU A 1 86 ? -1.54 12.258 7.84 1 99 86 LEU A N 1
ATOM 673 C CA . LEU A 1 86 ? -1.896 11.438 6.684 1 99 86 LEU A CA 1
ATOM 674 C C . LEU A 1 86 ? -3.41 11.367 6.52 1 99 86 LEU A C 1
ATOM 676 O O . LEU A 1 86 ? -4.152 11.445 7.5 1 99 86 LEU A O 1
ATOM 680 N N . TYR A 1 87 ? -3.814 11.195 5.254 1 98.94 87 TYR A N 1
ATOM 681 C CA . TYR A 1 87 ? -5.227 10.922 5.016 1 98.94 87 TYR A CA 1
ATOM 682 C C . TYR A 1 87 ? -5.41 10.07 3.764 1 98.94 87 TYR A C 1
ATOM 684 O O . TYR A 1 87 ? -4.516 10 2.918 1 98.94 87 TYR A O 1
ATOM 692 N N . CYS A 1 88 ? -6.48 9.375 3.684 1 98.88 88 CYS A N 1
ATOM 693 C CA . CYS A 1 88 ? -7.02 8.703 2.506 1 98.88 88 CYS A CA 1
ATOM 694 C C . CYS A 1 88 ? -8.484 9.055 2.297 1 98.88 88 CYS A C 1
ATOM 696 O O . CYS A 1 88 ? -8.898 10.188 2.541 1 98.88 88 CYS A O 1
ATOM 698 N N . ASP A 1 89 ? -9.234 8.172 1.708 1 98.69 89 ASP A N 1
ATOM 699 C CA . ASP A 1 89 ? -10.648 8.453 1.488 1 98.69 89 ASP A CA 1
ATOM 700 C C . ASP A 1 89 ? -11.406 8.531 2.812 1 98.69 89 ASP A C 1
ATOM 702 O O . ASP A 1 89 ? -12.117 9.5 3.072 1 98.69 89 ASP A O 1
ATOM 706 N N . SER A 1 90 ? -11.188 7.586 3.693 1 98.38 90 SER A N 1
ATOM 707 C CA . SER A 1 90 ? -12.062 7.395 4.844 1 98.38 90 SER A CA 1
ATOM 708 C C . SER A 1 90 ? -11.266 7.355 6.145 1 98.38 90 SER A C 1
ATOM 710 O O . SER A 1 90 ? -11.828 7.148 7.219 1 98.38 90 SER A O 1
ATOM 712 N N . GLY A 1 91 ? -9.984 7.465 6.133 1 98.56 91 GLY A N 1
ATOM 713 C CA . GLY A 1 91 ? -9.133 7.426 7.312 1 98.56 91 GLY A CA 1
ATOM 714 C C . GLY A 1 91 ? -8.617 6.035 7.621 1 98.56 91 GLY A C 1
ATOM 715 O O . GLY A 1 91 ? -7.898 5.84 8.609 1 98.56 91 GLY A O 1
ATOM 716 N N . THR A 1 92 ? -8.875 5.02 6.766 1 98.31 92 THR A N 1
ATOM 717 C CA . THR A 1 92 ? -8.539 3.633 7.082 1 98.31 92 THR A CA 1
ATOM 718 C C . THR A 1 92 ? -7.168 3.268 6.531 1 98.31 92 THR A C 1
ATOM 720 O O . THR A 1 92 ? -6.293 2.812 7.277 1 98.31 92 THR A O 1
ATOM 723 N N . ARG A 1 93 ? -6.906 3.465 5.246 1 98.69 93 ARG A N 1
ATOM 724 C CA . ARG A 1 93 ? -5.598 3.188 4.664 1 98.69 93 ARG A CA 1
ATOM 725 C C . ARG A 1 93 ? -4.531 4.109 5.246 1 98.69 93 ARG A C 1
ATOM 727 O O . ARG A 1 93 ? -3.391 3.693 5.457 1 98.69 93 ARG A O 1
ATOM 734 N N . SER A 1 94 ? -4.953 5.355 5.535 1 98.94 94 SER A N 1
ATOM 735 C CA . SER A 1 94 ? -4.008 6.301 6.121 1 98.94 94 SER A CA 1
ATOM 736 C C . SER A 1 94 ? -3.672 5.93 7.562 1 98.94 94 SER A C 1
ATOM 738 O O . SER A 1 94 ? -2.561 6.18 8.031 1 98.94 94 SER A O 1
ATOM 740 N N . ALA A 1 95 ? -4.586 5.289 8.312 1 98.94 95 ALA A N 1
ATOM 741 C CA . ALA A 1 95 ? -4.277 4.797 9.648 1 98.94 95 ALA A CA 1
ATOM 742 C C . ALA A 1 95 ? -3.18 3.736 9.602 1 98.94 95 ALA A C 1
ATOM 744 O O . ALA A 1 95 ? -2.252 3.758 10.414 1 98.94 95 ALA A O 1
ATOM 745 N N . LEU A 1 96 ? -3.287 2.824 8.656 1 98.94 96 LEU A N 1
ATOM 746 C CA . LEU A 1 96 ? -2.26 1.806 8.477 1 98.94 96 LEU A CA 1
ATOM 747 C C . LEU A 1 96 ? -0.928 2.439 8.086 1 98.94 96 LEU A C 1
ATOM 749 O O . LEU A 1 96 ? 0.125 2.035 8.586 1 98.94 96 LEU A O 1
ATOM 753 N N . ALA A 1 97 ? -0.971 3.412 7.262 1 98.94 97 ALA A N 1
ATOM 754 C CA . ALA A 1 97 ? 0.228 4.125 6.824 1 98.94 97 ALA A CA 1
ATOM 755 C C . ALA A 1 97 ? 0.884 4.859 7.992 1 98.94 97 ALA A C 1
ATOM 757 O O . ALA A 1 97 ? 2.113 4.941 8.07 1 98.94 97 ALA A O 1
ATOM 758 N N . ALA A 1 98 ? 0.071 5.418 8.875 1 98.94 98 ALA A N 1
ATOM 759 C CA . ALA A 1 98 ? 0.594 6.133 10.031 1 98.94 98 ALA A CA 1
ATOM 760 C C . ALA A 1 98 ? 1.419 5.207 10.922 1 98.94 98 ALA A C 1
ATOM 762 O O . ALA A 1 98 ? 2.475 5.598 11.43 1 98.94 98 ALA A O 1
ATOM 763 N N . VAL A 1 99 ? 0.969 3.992 11.102 1 98.88 99 VAL A N 1
ATOM 764 C CA . VAL A 1 99 ? 1.722 3.014 11.875 1 98.88 99 VAL A CA 1
ATOM 765 C C . VAL A 1 99 ? 3.088 2.783 11.234 1 98.88 99 VAL A C 1
ATOM 767 O O . VAL A 1 99 ? 4.109 2.746 11.93 1 98.88 99 VAL A O 1
ATOM 770 N N . THR A 1 100 ? 3.102 2.635 9.93 1 98.88 100 THR A N 1
ATOM 771 C CA . THR A 1 100 ? 4.34 2.404 9.188 1 98.88 100 THR A CA 1
ATOM 772 C C . THR A 1 100 ? 5.309 3.566 9.391 1 98.88 100 THR A C 1
ATOM 774 O O . THR A 1 100 ? 6.496 3.354 9.656 1 98.88 100 THR A O 1
ATOM 777 N N . LEU A 1 101 ? 4.812 4.793 9.266 1 98.88 101 LEU A N 1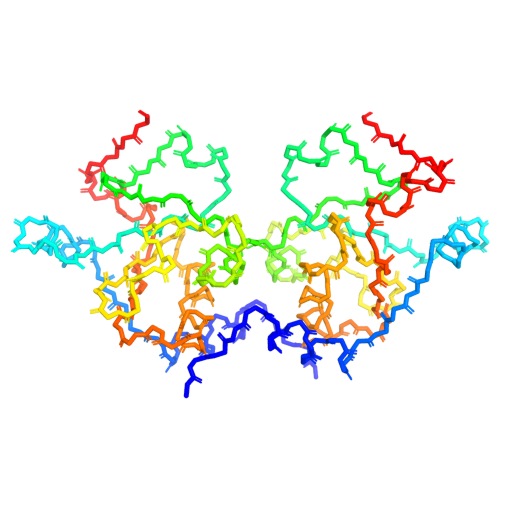
ATOM 778 C CA . LEU A 1 101 ? 5.691 5.945 9.453 1 98.88 101 LEU A CA 1
ATOM 779 C C . LEU A 1 101 ? 6.246 5.98 10.867 1 98.88 101 LEU A C 1
ATOM 781 O O . LEU A 1 101 ? 7.41 6.34 11.07 1 98.88 101 LEU A O 1
ATOM 785 N N . GLN A 1 102 ? 5.426 5.66 11.859 1 98.69 102 GLN A N 1
ATOM 786 C CA . GLN A 1 102 ? 5.926 5.582 13.227 1 98.69 102 GLN A CA 1
ATOM 787 C C . GLN A 1 102 ? 7.066 4.57 13.336 1 98.69 102 GLN A C 1
ATOM 789 O O . GLN A 1 102 ? 8.086 4.848 13.969 1 98.69 102 GLN A O 1
ATOM 794 N N . GLU A 1 103 ? 6.902 3.432 12.727 1 98.62 103 GLU A N 1
ATOM 795 C CA . GLU A 1 103 ? 7.941 2.406 12.727 1 98.62 103 GLU A CA 1
ATOM 796 C C . GLU A 1 103 ? 9.219 2.912 12.062 1 98.62 103 GLU A C 1
ATOM 798 O O . GLU A 1 103 ? 10.32 2.475 12.398 1 98.62 103 GLU A O 1
ATOM 803 N N . MET A 1 104 ? 9.023 3.846 11.203 1 98.69 104 MET A N 1
ATOM 804 C CA . MET A 1 104 ? 10.172 4.371 10.461 1 98.69 104 MET A CA 1
ATOM 805 C C . MET A 1 104 ? 10.812 5.535 11.211 1 98.69 104 MET A C 1
ATOM 807 O O . MET A 1 104 ? 11.789 6.121 10.734 1 98.69 104 MET A O 1
ATOM 811 N N . GLY A 1 105 ? 10.258 5.969 12.328 1 98.19 105 GLY A N 1
ATOM 812 C CA . GLY A 1 105 ? 10.938 6.91 13.203 1 98.19 105 GLY A CA 1
ATOM 813 C C . GLY A 1 105 ? 10.328 8.297 13.18 1 98.19 105 GLY A C 1
ATOM 814 O O . GLY A 1 105 ? 10.875 9.234 13.766 1 98.19 105 GLY A O 1
ATOM 815 N N . PHE A 1 106 ? 9.211 8.422 12.453 1 98.38 106 PHE A N 1
ATOM 816 C CA . PHE A 1 106 ? 8.5 9.695 12.523 1 98.38 106 PHE A CA 1
ATOM 817 C C . PHE A 1 106 ? 7.898 9.906 13.906 1 98.38 106 PHE A C 1
ATOM 819 O O . PHE A 1 106 ? 7.246 9.008 14.445 1 98.38 106 PHE A O 1
ATOM 826 N N . THR A 1 107 ? 8.07 11.094 14.43 1 96.88 107 THR A N 1
ATOM 827 C CA . THR A 1 107 ? 7.801 11.258 15.852 1 96.88 107 THR A CA 1
ATOM 828 C C . THR A 1 107 ? 6.434 11.891 16.078 1 96.88 107 THR A C 1
ATOM 830 O O . THR A 1 107 ? 5.82 11.703 17.125 1 96.88 107 THR A O 1
ATOM 833 N N . GLU A 1 108 ? 5.953 12.695 15.164 1 97.88 108 GLU A N 1
ATOM 834 C CA . GLU A 1 108 ? 4.652 13.352 15.266 1 97.88 108 GLU A CA 1
ATOM 835 C C . GLU A 1 108 ? 3.773 13.023 14.062 1 97.88 108 GLU A C 1
ATOM 837 O O . GLU A 1 108 ? 3.629 13.836 13.148 1 97.88 108 GLU A O 1
ATOM 842 N N . VAL A 1 109 ? 3.146 11.922 14.156 1 98.81 109 VAL A N 1
ATOM 843 C CA . VAL A 1 109 ? 2.334 11.398 13.062 1 98.81 109 VAL A CA 1
ATOM 844 C C . VAL A 1 109 ? 0.868 11.344 13.484 1 98.81 109 VAL A C 1
ATOM 846 O O . VAL A 1 109 ? 0.543 10.844 14.562 1 98.81 109 VAL A O 1
ATOM 849 N N . TYR A 1 110 ? 0.016 11.883 12.617 1 98.94 110 TYR A N 1
ATOM 850 C CA . TYR A 1 110 ? -1.423 11.906 12.859 1 98.94 110 TYR A CA 1
ATOM 851 C C . TYR A 1 110 ? -2.188 11.398 11.648 1 98.94 110 TYR A C 1
ATOM 853 O O . TYR A 1 110 ? -1.712 11.508 10.516 1 98.94 110 TYR A O 1
ATOM 861 N N . ASN A 1 111 ? -3.314 10.797 11.922 1 98.94 111 ASN A N 1
ATOM 862 C CA . ASN A 1 111 ? -4.281 10.414 10.898 1 98.94 111 ASN A CA 1
ATOM 863 C C . ASN A 1 111 ? -5.5 11.336 10.906 1 98.94 111 ASN A C 1
ATOM 865 O O . ASN A 1 111 ? -6.012 11.688 11.977 1 98.94 111 ASN A O 1
ATOM 869 N N . LEU A 1 112 ? -5.902 11.773 9.719 1 98.94 112 LEU A N 1
ATOM 870 C CA . LEU A 1 112 ? -7.125 12.562 9.625 1 98.94 112 LEU A CA 1
ATOM 871 C C . LEU A 1 112 ? -8.359 11.68 9.734 1 98.94 112 LEU A C 1
ATOM 873 O O . LEU A 1 112 ? -8.695 10.953 8.797 1 98.94 112 LEU A O 1
ATOM 877 N N . GLY A 1 113 ? -8.992 11.82 10.867 1 98.38 113 GLY A N 1
ATOM 878 C CA . GLY A 1 113 ? -10.211 11.039 11.039 1 98.38 113 GLY A CA 1
ATOM 879 C C . GLY A 1 113 ? -11.25 11.312 9.969 1 98.38 113 GLY A C 1
ATOM 880 O O . GLY A 1 113 ? -11.531 12.461 9.641 1 98.38 113 GLY A O 1
ATOM 881 N N . GLY A 1 114 ? -11.82 10.234 9.344 1 98.12 114 GLY A N 1
ATOM 882 C CA . GLY A 1 114 ? -12.844 10.367 8.32 1 98.12 114 GLY A CA 1
ATOM 883 C C . GLY A 1 114 ? -12.281 10.68 6.945 1 98.12 114 GLY A C 1
ATOM 884 O O . GLY A 1 114 ? -13 10.625 5.945 1 98.12 114 GLY A O 1
ATOM 885 N N . GLY A 1 115 ? -11.016 11.07 6.871 1 98.81 115 GLY A N 1
ATOM 886 C CA . GLY A 1 115 ? -10.336 11.289 5.605 1 98.81 115 GLY A CA 1
ATOM 887 C C . GLY A 1 115 ? -10.906 12.453 4.812 1 98.81 115 GLY A C 1
ATOM 888 O O . GLY A 1 115 ? -11.461 13.391 5.391 1 98.81 115 GLY A O 1
ATOM 889 N N . ILE A 1 116 ? -10.609 12.406 3.529 1 98.94 116 ILE A N 1
ATOM 890 C CA . ILE A 1 116 ? -11.031 13.508 2.668 1 98.94 116 ILE A CA 1
ATOM 891 C C . ILE A 1 116 ? -12.547 13.469 2.479 1 98.94 116 ILE A C 1
ATOM 893 O O . ILE A 1 116 ? -13.164 14.477 2.139 1 98.94 116 ILE A O 1
ATOM 897 N N . ASN A 1 117 ? -13.164 12.297 2.668 1 98.75 117 ASN A N 1
ATOM 898 C CA . ASN A 1 117 ? -14.617 12.203 2.57 1 98.75 117 ASN A CA 1
ATOM 899 C C . ASN A 1 117 ? -15.305 13.125 3.572 1 98.75 117 ASN A C 1
ATOM 901 O O . ASN A 1 117 ? -16.219 13.867 3.211 1 98.75 117 ASN A O 1
ATOM 905 N N . VAL A 1 118 ? -14.82 13.086 4.809 1 98.75 118 VAL A N 1
ATOM 906 C CA . VAL A 1 118 ? -15.398 13.961 5.828 1 98.75 118 VAL A CA 1
ATOM 907 C C . VAL A 1 118 ? -14.961 15.398 5.582 1 98.75 118 VAL A C 1
ATOM 909 O O . VAL A 1 118 ? -15.75 16.328 5.746 1 98.75 118 VAL A O 1
ATOM 912 N N . TRP A 1 119 ? -13.742 15.648 5.172 1 98.81 119 TRP A N 1
ATOM 913 C CA . TRP A 1 119 ? -13.242 16.969 4.793 1 98.81 119 TRP A CA 1
ATOM 914 C C . TRP A 1 119 ? -14.164 17.625 3.771 1 98.81 119 TRP A C 1
ATOM 916 O O . TRP A 1 119 ? -14.586 18.781 3.949 1 98.81 119 TRP A O 1
ATOM 926 N N . ASP A 1 120 ? -14.477 16.891 2.742 1 98 120 ASP A N 1
ATOM 927 C CA . ASP A 1 120 ? -15.352 17.359 1.67 1 98 120 ASP A CA 1
ATOM 928 C C . ASP A 1 120 ? -16.781 17.578 2.172 1 98 120 ASP A C 1
ATOM 930 O O . ASP A 1 120 ? -17.422 18.578 1.832 1 98 120 ASP A O 1
ATOM 934 N N . ALA A 1 121 ? -17.266 16.672 2.92 1 98.12 121 ALA A N 1
ATOM 935 C CA . ALA A 1 121 ? -18.625 16.75 3.467 1 98.12 121 ALA A CA 1
ATOM 936 C C . ALA A 1 121 ? -18.781 18 4.328 1 98.12 121 ALA A C 1
ATOM 938 O O . ALA A 1 121 ? -19.875 18.562 4.434 1 98.12 121 ALA A O 1
ATOM 939 N N . GLU A 1 122 ? -17.719 18.453 4.957 1 98 122 GLU A N 1
ATOM 940 C CA . GLU A 1 122 ? -17.734 19.641 5.793 1 98 122 GLU A CA 1
ATOM 941 C C . GLU A 1 122 ? -17.484 20.906 4.965 1 98 122 GLU A C 1
ATOM 943 O O . GLU A 1 122 ? -17.266 21.984 5.516 1 98 122 GLU A O 1
ATOM 948 N N . ASP A 1 123 ? -17.516 20.703 3.658 1 97.38 123 ASP A N 1
ATOM 949 C CA . ASP A 1 123 ? -17.391 21.781 2.689 1 97.38 123 ASP A CA 1
ATOM 950 C C . ASP A 1 123 ? -16.047 22.5 2.85 1 97.38 123 ASP A C 1
ATOM 952 O O . ASP A 1 123 ? -15.969 23.719 2.717 1 97.38 123 ASP A O 1
ATOM 956 N N . LYS A 1 124 ? -15.031 21.781 3.27 1 98 124 LYS A N 1
ATOM 957 C CA . LYS A 1 124 ? -13.688 22.344 3.377 1 98 124 LYS A CA 1
ATOM 958 C C . LYS A 1 124 ? -12.969 22.312 2.033 1 98 124 LYS A C 1
ATOM 960 O O . LYS A 1 124 ? -13.344 21.547 1.14 1 98 124 LYS A O 1
ATOM 965 N N . PRO A 1 125 ? -11.961 23.109 1.824 1 96.75 125 PRO A N 1
ATOM 966 C CA . PRO A 1 125 ? -11.375 23.312 0.497 1 96.75 125 PRO A CA 1
ATOM 967 C C . PRO A 1 125 ? -10.695 22.047 -0.041 1 96.75 125 PRO A C 1
ATOM 969 O O . PRO A 1 125 ? -10.055 21.312 0.717 1 96.75 125 PRO A O 1
ATOM 972 N N . VAL A 1 126 ? -10.875 21.781 -1.287 1 97.94 126 VAL A N 1
ATOM 973 C CA . VAL A 1 126 ? -10.203 20.75 -2.066 1 97.94 126 VAL A CA 1
ATOM 974 C C . VAL A 1 126 ? -9.648 21.344 -3.357 1 97.94 126 VAL A C 1
ATOM 976 O O . VAL A 1 126 ? -10.289 22.219 -3.963 1 97.94 126 VAL A O 1
ATOM 979 N N . VAL A 1 127 ? -8.453 20.875 -3.787 1 97.5 127 VAL A N 1
ATOM 980 C CA . VAL A 1 127 ? -7.828 21.438 -4.98 1 97.5 127 VAL A CA 1
ATOM 981 C C . VAL A 1 127 ? -7.492 20.312 -5.965 1 97.5 127 VAL A C 1
ATOM 983 O O . VAL A 1 127 ? -7.367 19.156 -5.574 1 97.5 127 VAL A O 1
ATOM 986 N N . SER A 1 128 ? -7.523 20.578 -7.301 1 92.12 128 SER A N 1
ATOM 987 C CA . SER A 1 128 ? -7.164 19.625 -8.352 1 92.12 128 SER A CA 1
ATOM 988 C C . SER A 1 128 ? -6.09 20.188 -9.266 1 92.12 128 SER A C 1
ATOM 990 O O . SER A 1 128 ? -5.973 21.406 -9.414 1 92.12 128 SER A O 1
ATOM 992 N N . MET B 1 1 ? 16.422 3.818 16.562 1 79.94 1 MET B N 1
ATOM 993 C CA . MET B 1 1 ? 16.406 4.371 15.211 1 79.94 1 MET B CA 1
ATOM 994 C C . MET B 1 1 ? 15.25 3.787 14.406 1 79.94 1 MET B C 1
ATOM 996 O O . MET B 1 1 ? 14.906 2.615 14.562 1 79.94 1 MET B O 1
ATOM 1000 N N . GLY B 1 2 ? 14.57 4.625 13.641 1 94 2 GLY B N 1
ATOM 1001 C CA . GLY B 1 2 ? 13.43 4.152 12.859 1 94 2 GLY B CA 1
ATOM 1002 C C . GLY B 1 2 ? 13.82 3.17 11.773 1 94 2 GLY B C 1
ATOM 1003 O O . GLY B 1 2 ? 14.945 3.209 11.273 1 94 2 GLY B O 1
ATOM 1004 N N . LYS B 1 3 ? 13.086 2.213 11.453 1 98 3 LYS B N 1
ATOM 1005 C CA . LYS B 1 3 ? 13.328 1.237 10.398 1 98 3 LYS B CA 1
ATOM 1006 C C . LYS B 1 3 ? 13.508 1.926 9.047 1 98 3 LYS B C 1
ATOM 1008 O O . LYS B 1 3 ? 12.812 2.891 8.734 1 98 3 LYS B O 1
ATOM 1013 N N . SER B 1 4 ? 14.43 1.441 8.289 1 98.25 4 SER B N 1
ATOM 1014 C CA . SER B 1 4 ? 14.602 1.828 6.895 1 98.25 4 SER B CA 1
ATOM 1015 C C . SER B 1 4 ? 13.797 0.919 5.969 1 98.25 4 SER B C 1
ATOM 1017 O O . SER B 1 4 ? 13.258 -0.099 6.406 1 98.25 4 SER B O 1
ATOM 1019 N N . LEU B 1 5 ? 13.734 1.342 4.691 1 98.38 5 LEU B N 1
ATOM 1020 C CA . LEU B 1 5 ? 13.148 0.462 3.688 1 98.38 5 LEU B CA 1
ATOM 1021 C C . LEU B 1 5 ? 13.844 -0.894 3.678 1 98.38 5 LEU B C 1
ATOM 1023 O O . LEU B 1 5 ? 13.18 -1.936 3.66 1 98.38 5 LEU B O 1
ATOM 1027 N N . ALA B 1 6 ? 15.164 -0.854 3.717 1 98.31 6 ALA B N 1
ATOM 1028 C CA . ALA B 1 6 ? 15.961 -2.082 3.697 1 98.31 6 ALA B CA 1
ATOM 1029 C C . ALA B 1 6 ? 15.609 -2.982 4.875 1 98.31 6 ALA B C 1
ATOM 1031 O O . ALA B 1 6 ? 15.57 -4.207 4.742 1 98.31 6 ALA B O 1
ATOM 1032 N N . ASP B 1 7 ? 15.359 -2.43 6.023 1 98.69 7 ASP B N 1
ATOM 1033 C CA . ASP B 1 7 ? 14.961 -3.193 7.203 1 98.69 7 ASP B CA 1
ATOM 1034 C C . ASP B 1 7 ? 13.625 -3.9 6.977 1 98.69 7 ASP B C 1
ATOM 1036 O O . ASP B 1 7 ? 13.469 -5.07 7.332 1 98.69 7 ASP B O 1
ATOM 1040 N N . PHE B 1 8 ? 12.641 -3.193 6.422 1 98.69 8 PHE B N 1
ATOM 1041 C CA . PHE B 1 8 ? 11.336 -3.779 6.133 1 98.69 8 PHE B CA 1
ATOM 1042 C C . PHE B 1 8 ? 11.477 -4.945 5.16 1 98.69 8 PHE B C 1
ATOM 1044 O O . PHE B 1 8 ? 10.867 -6 5.359 1 98.69 8 PHE B O 1
ATOM 1051 N N . ILE B 1 9 ? 12.266 -4.73 4.129 1 98.5 9 ILE B N 1
ATOM 1052 C CA . ILE B 1 9 ? 12.422 -5.738 3.086 1 98.5 9 ILE B CA 1
ATOM 1053 C C . ILE B 1 9 ? 13.117 -6.973 3.658 1 98.5 9 ILE B C 1
ATOM 1055 O O . ILE B 1 9 ? 12.68 -8.102 3.416 1 98.5 9 ILE B O 1
ATOM 1059 N N . ARG B 1 10 ? 14.156 -6.746 4.379 1 98.5 10 ARG B N 1
ATOM 1060 C CA . ARG B 1 10 ? 14.875 -7.852 5.008 1 98.5 10 ARG B CA 1
ATOM 1061 C C . ARG B 1 10 ? 13.945 -8.656 5.914 1 98.5 10 ARG B C 1
ATOM 1063 O O . ARG B 1 10 ? 13.961 -9.891 5.887 1 98.5 10 ARG B O 1
ATOM 1070 N N . ALA B 1 11 ? 13.195 -7.988 6.746 1 98.62 11 ALA B N 1
ATOM 1071 C CA . ALA B 1 11 ? 12.266 -8.656 7.645 1 98.62 11 ALA B CA 1
ATOM 1072 C C . ALA B 1 11 ? 11.234 -9.469 6.859 1 98.62 11 ALA B C 1
ATOM 1074 O O . ALA B 1 11 ? 10.906 -10.594 7.23 1 98.62 11 ALA B O 1
ATOM 1075 N N . ALA B 1 12 ? 10.711 -8.883 5.773 1 98.75 12 ALA B N 1
ATOM 1076 C CA . ALA B 1 12 ? 9.719 -9.57 4.941 1 98.75 12 ALA B CA 1
ATOM 1077 C C . ALA B 1 12 ? 10.312 -10.828 4.312 1 98.75 12 ALA B C 1
ATOM 1079 O O . ALA B 1 12 ? 9.688 -11.891 4.336 1 98.75 12 ALA B O 1
ATOM 1080 N N . ARG B 1 13 ? 11.5 -10.688 3.781 1 98.19 13 ARG B N 1
ATOM 1081 C CA . ARG B 1 13 ? 12.133 -11.781 3.055 1 98.19 13 ARG B CA 1
ATOM 1082 C C . ARG B 1 13 ? 12.438 -12.953 3.984 1 98.19 13 ARG B C 1
ATOM 1084 O O . ARG B 1 13 ? 12.508 -14.102 3.545 1 98.19 13 ARG B O 1
ATOM 1091 N N . ARG B 1 14 ? 12.516 -12.695 5.285 1 98.19 14 ARG B N 1
ATOM 1092 C CA . ARG B 1 14 ? 12.75 -13.742 6.27 1 98.19 14 ARG B CA 1
ATOM 1093 C C . ARG B 1 14 ? 11.477 -14.539 6.539 1 98.19 14 ARG B C 1
ATOM 1095 O O . ARG B 1 14 ? 11.523 -15.609 7.148 1 98.19 14 ARG B O 1
ATOM 1102 N N . GLN B 1 15 ? 10.383 -13.992 6.156 1 97.94 15 GLN B N 1
ATOM 1103 C CA . GLN B 1 15 ? 9.109 -14.57 6.555 1 97.94 15 GLN B CA 1
ATOM 1104 C C . GLN B 1 15 ? 8.398 -15.203 5.359 1 97.94 15 GLN B C 1
ATOM 1106 O O . GLN B 1 15 ? 7.5 -16.031 5.531 1 97.94 15 GLN B O 1
ATOM 1111 N N . ILE B 1 16 ? 8.891 -14.844 4.195 1 98.56 16 ILE B N 1
ATOM 1112 C CA . ILE B 1 16 ? 8.102 -15.25 3.037 1 98.56 16 ILE B CA 1
ATOM 1113 C C . ILE B 1 16 ? 8.891 -16.25 2.195 1 98.56 16 ILE B C 1
ATOM 1115 O O . ILE B 1 16 ? 10.086 -16.453 2.418 1 98.56 16 ILE B O 1
ATOM 1119 N N . ARG B 1 17 ? 8.172 -16.891 1.213 1 98.69 17 ARG B N 1
ATOM 1120 C CA . ARG B 1 17 ? 8.766 -17.734 0.185 1 98.69 17 ARG B CA 1
ATOM 1121 C C . ARG B 1 17 ? 8.836 -17.016 -1.152 1 98.69 17 ARG B C 1
ATOM 1123 O O . ARG B 1 17 ? 7.914 -16.281 -1.515 1 98.69 17 ARG B O 1
ATOM 1130 N N . GLU B 1 18 ? 9.945 -17.219 -1.786 1 98.69 18 GLU B N 1
ATOM 1131 C CA . GLU B 1 18 ? 10.133 -16.609 -3.098 1 98.69 18 GLU B CA 1
ATOM 1132 C C . GLU B 1 18 ? 10.359 -17.672 -4.172 1 98.69 18 GLU B C 1
ATOM 1134 O O . GLU B 1 18 ? 11 -18.688 -3.92 1 98.69 18 GLU B O 1
ATOM 1139 N N . ILE B 1 19 ? 9.867 -17.406 -5.312 1 98.81 19 ILE B N 1
ATOM 1140 C CA . ILE B 1 19 ? 10.117 -18.25 -6.469 1 98.81 19 ILE B CA 1
ATOM 1141 C C . ILE B 1 19 ? 10.672 -17.422 -7.621 1 98.81 19 ILE B C 1
ATOM 1143 O O . ILE B 1 19 ? 10.547 -16.188 -7.621 1 98.81 19 ILE B O 1
ATOM 1147 N N . ASP B 1 20 ? 11.305 -18.109 -8.523 1 98.62 20 ASP B N 1
ATOM 1148 C CA . ASP B 1 20 ? 11.844 -17.391 -9.68 1 98.62 20 ASP B CA 1
ATOM 1149 C C . ASP B 1 20 ? 10.883 -17.469 -10.867 1 98.62 20 ASP B C 1
ATOM 1151 O O . ASP B 1 20 ? 9.828 -18.094 -10.781 1 98.62 20 ASP B O 1
ATOM 1155 N N . CYS B 1 21 ? 11.258 -16.828 -11.953 1 98.56 21 CYS B N 1
ATOM 1156 C CA . CYS B 1 21 ? 10.391 -16.688 -13.109 1 98.56 21 CYS B CA 1
ATOM 1157 C C . CYS B 1 21 ? 10.133 -18.031 -13.781 1 98.56 21 CYS B C 1
ATOM 1159 O O . CYS B 1 21 ? 9.016 -18.312 -14.219 1 98.56 21 CYS B O 1
ATOM 1161 N N . ASP B 1 22 ? 11.148 -18.875 -13.859 1 98.38 22 ASP B N 1
ATOM 1162 C CA . ASP B 1 22 ? 10.992 -20.188 -14.492 1 98.38 22 ASP B CA 1
ATOM 1163 C C . ASP B 1 22 ? 9.992 -21.047 -13.719 1 98.38 22 ASP B C 1
ATOM 1165 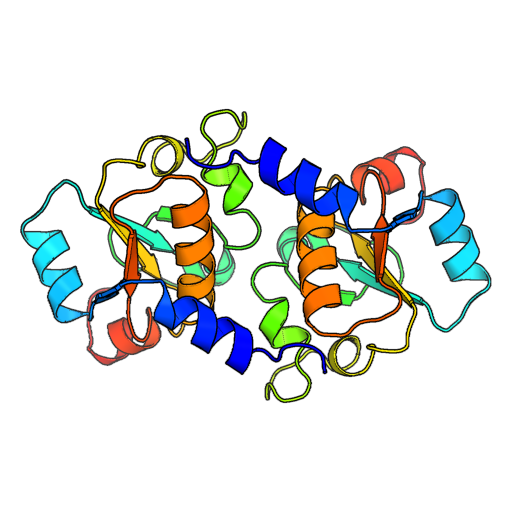O O . ASP B 1 22 ? 9.148 -21.719 -14.32 1 98.38 22 ASP B O 1
ATOM 1169 N N . THR B 1 23 ? 10.133 -21.047 -12.406 1 98.56 23 THR B N 1
ATOM 1170 C CA . THR B 1 23 ? 9.211 -21.797 -11.555 1 98.56 23 THR B CA 1
ATOM 1171 C C . THR B 1 23 ? 7.777 -21.328 -11.75 1 98.56 23 THR B C 1
ATOM 1173 O O . THR B 1 23 ? 6.867 -22.141 -11.922 1 98.56 23 THR B O 1
ATOM 1176 N N . LEU B 1 24 ? 7.531 -20 -11.758 1 98.69 24 LEU B N 1
ATOM 1177 C CA . LEU B 1 24 ? 6.18 -19.484 -11.938 1 98.69 24 LEU B CA 1
ATOM 1178 C C . LEU B 1 24 ? 5.637 -19.859 -13.32 1 98.69 24 LEU B C 1
ATOM 1180 O O . LEU B 1 24 ? 4.48 -20.266 -13.445 1 98.69 24 LEU B O 1
ATOM 1184 N N . GLU B 1 25 ? 6.473 -19.688 -14.344 1 97.19 25 GLU B N 1
ATOM 1185 C CA . GLU B 1 25 ? 6.035 -20.047 -15.688 1 97.19 25 GLU B CA 1
ATOM 1186 C C . GLU B 1 25 ? 5.594 -21.516 -15.758 1 97.19 25 GLU B C 1
ATOM 1188 O O . GLU B 1 25 ? 4.566 -21.828 -16.359 1 97.19 25 GLU B O 1
ATOM 1193 N N . ASP B 1 26 ? 6.402 -22.375 -15.18 1 97.56 26 ASP B N 1
ATOM 1194 C CA . ASP B 1 26 ? 6.062 -23.797 -15.125 1 97.56 26 ASP B CA 1
ATOM 1195 C C . ASP B 1 26 ? 4.746 -24.016 -14.391 1 97.56 26 ASP B C 1
ATOM 1197 O O . ASP B 1 26 ? 3.91 -24.812 -14.82 1 97.56 26 ASP B O 1
ATOM 1201 N N . TRP B 1 27 ? 4.559 -23.359 -13.203 1 97.56 27 TRP B N 1
ATOM 1202 C CA . TRP B 1 27 ? 3.326 -23.484 -12.43 1 97.56 27 TRP B CA 1
ATOM 1203 C C . TRP B 1 27 ? 2.117 -23.047 -13.258 1 97.56 27 TRP B C 1
ATOM 1205 O O . TRP B 1 27 ? 1.07 -23.703 -13.219 1 97.56 27 TRP B O 1
ATOM 1215 N N . LEU B 1 28 ? 2.262 -21.969 -14 1 95.94 28 LEU B N 1
ATOM 1216 C CA . LEU B 1 28 ? 1.157 -21.422 -14.781 1 95.94 28 LEU B CA 1
ATOM 1217 C C . LEU B 1 28 ? 0.762 -22.391 -15.906 1 95.94 28 LEU B C 1
ATOM 1219 O O . LEU B 1 28 ? -0.392 -22.391 -16.344 1 95.94 28 LEU B O 1
ATOM 1223 N N . ARG B 1 29 ? 1.674 -23.188 -16.359 1 95.06 29 ARG B N 1
ATOM 1224 C CA . ARG B 1 29 ? 1.42 -24.141 -17.438 1 95.06 29 ARG B CA 1
ATOM 1225 C C . ARG B 1 29 ? 0.832 -25.438 -16.875 1 95.06 29 ARG B C 1
ATOM 1227 O O . ARG B 1 29 ? 0.044 -26.109 -17.547 1 95.06 29 ARG B O 1
ATOM 1234 N N . SER B 1 30 ? 1.128 -25.719 -15.695 1 96 30 SER B N 1
ATOM 1235 C CA . SER B 1 30 ? 0.88 -27.078 -15.227 1 96 30 SER B CA 1
ATOM 1236 C C . SER B 1 30 ? -0.18 -27.109 -14.125 1 96 30 SER B C 1
ATOM 1238 O O . SER B 1 30 ? -0.71 -28.172 -13.789 1 96 30 SER B O 1
ATOM 1240 N N . ARG B 1 31 ? -0.407 -25.922 -13.516 1 93.94 31 ARG B N 1
ATOM 1241 C CA . ARG B 1 31 ? -1.327 -25.859 -12.383 1 93.94 31 ARG B CA 1
ATOM 1242 C C . ARG B 1 31 ? -2.494 -24.922 -12.688 1 93.94 31 ARG B C 1
ATOM 1244 O O . ARG B 1 31 ? -2.312 -23.875 -13.312 1 93.94 31 ARG B O 1
ATOM 1251 N N . ASP B 1 32 ? -3.658 -25.312 -12.164 1 91 32 ASP B N 1
ATOM 1252 C CA . ASP B 1 32 ? -4.84 -24.469 -12.352 1 91 32 ASP B CA 1
ATOM 1253 C C . ASP B 1 32 ? -5.18 -23.703 -11.086 1 91 32 ASP B C 1
ATOM 1255 O O . ASP B 1 32 ? -6.078 -22.859 -11.086 1 91 32 ASP B O 1
ATOM 1259 N N . ASP B 1 33 ? -4.43 -23.828 -10.016 1 94.19 33 ASP B N 1
ATOM 1260 C CA . ASP B 1 33 ? -4.797 -23.281 -8.719 1 94.19 33 ASP B CA 1
ATOM 1261 C C . ASP B 1 33 ? -3.916 -22.078 -8.367 1 94.19 33 ASP B C 1
ATOM 1263 O O . ASP B 1 33 ? -3.967 -21.578 -7.246 1 94.19 33 ASP B O 1
ATOM 1267 N N . VAL B 1 34 ? -3.102 -21.594 -9.328 1 97.88 34 VAL B N 1
ATOM 1268 C CA . VAL B 1 34 ? -2.188 -20.484 -9.062 1 97.88 34 VAL B CA 1
ATOM 1269 C C . VAL B 1 34 ? -2.885 -19.156 -9.352 1 97.88 34 VAL B C 1
ATOM 1271 O O . VAL B 1 34 ? -3.412 -18.953 -10.445 1 97.88 34 VAL B O 1
ATOM 1274 N N . LEU B 1 35 ? -2.965 -18.312 -8.391 1 98.69 35 LEU B N 1
ATOM 1275 C CA . LEU B 1 35 ? -3.443 -16.953 -8.547 1 98.69 35 LEU B CA 1
ATOM 1276 C C . LEU B 1 35 ? -2.281 -15.961 -8.539 1 98.69 35 LEU B C 1
ATOM 1278 O O . LEU B 1 35 ? -1.543 -15.875 -7.551 1 98.69 35 LEU B O 1
ATOM 1282 N N . VAL B 1 36 ? -2.033 -15.273 -9.625 1 98.88 36 VAL B N 1
ATOM 1283 C CA . VAL B 1 36 ? -0.975 -14.273 -9.734 1 98.88 36 VAL B CA 1
ATOM 1284 C C . VAL B 1 36 ? -1.544 -12.883 -9.469 1 98.88 36 VAL B C 1
ATOM 1286 O O . VAL B 1 36 ? -2.537 -12.484 -10.078 1 98.88 36 VAL B O 1
ATOM 1289 N N . VAL B 1 37 ? -0.954 -12.211 -8.539 1 98.94 37 VAL B N 1
ATOM 1290 C CA . VAL B 1 37 ? -1.462 -10.914 -8.094 1 98.94 37 VAL B CA 1
ATOM 1291 C C . VAL B 1 37 ? -0.424 -9.828 -8.359 1 98.94 37 VAL B C 1
ATOM 1293 O O . VAL B 1 37 ? 0.696 -9.891 -7.852 1 98.94 37 VAL B O 1
ATOM 1296 N N . ASP B 1 38 ? -0.766 -8.859 -9.172 1 98.94 38 ASP B N 1
ATOM 1297 C CA . ASP B 1 38 ? 0.011 -7.648 -9.414 1 98.94 38 ASP B CA 1
ATOM 1298 C C . ASP B 1 38 ? -0.338 -6.562 -8.398 1 98.94 38 ASP B C 1
ATOM 1300 O O . ASP B 1 38 ? -1.449 -6.027 -8.414 1 98.94 38 ASP B O 1
ATOM 1304 N N . VAL B 1 39 ? 0.629 -6.168 -7.555 1 98.94 39 VAL B N 1
ATOM 1305 C CA . VAL B 1 39 ? 0.296 -5.25 -6.469 1 98.94 39 VAL B CA 1
ATOM 1306 C C . VAL B 1 39 ? 0.746 -3.836 -6.828 1 98.94 39 VAL B C 1
ATOM 1308 O O . VAL B 1 39 ? 0.79 -2.955 -5.969 1 98.94 39 VAL B O 1
ATOM 1311 N N . ARG B 1 40 ? 1.174 -3.547 -8.086 1 98.81 40 ARG B N 1
ATOM 1312 C CA . ARG B 1 40 ? 1.6 -2.23 -8.547 1 98.81 40 ARG B CA 1
ATOM 1313 C C . ARG B 1 40 ? 0.407 -1.292 -8.703 1 98.81 40 ARG B C 1
ATOM 1315 O O . ARG B 1 40 ? -0.738 -1.695 -8.492 1 98.81 40 ARG B O 1
ATOM 1322 N N . GLU B 1 41 ? 0.698 -0.094 -8.953 1 98.25 41 GLU B N 1
ATOM 1323 C CA . GLU B 1 41 ? -0.345 0.889 -9.227 1 98.25 41 GLU B CA 1
ATOM 1324 C C . GLU B 1 41 ? -1.047 0.588 -10.555 1 98.25 41 GLU B C 1
ATOM 1326 O O . GLU B 1 41 ? -0.515 -0.141 -11.391 1 98.25 41 GLU B O 1
ATOM 1331 N N . ALA B 1 42 ? -2.223 1.187 -10.711 1 98.19 42 ALA B N 1
ATOM 1332 C CA . ALA B 1 42 ? -3.09 0.885 -11.852 1 98.19 42 ALA B CA 1
ATOM 1333 C C . ALA B 1 42 ? -2.393 1.203 -13.172 1 98.19 42 ALA B C 1
ATOM 1335 O O . ALA B 1 42 ? -2.516 0.452 -14.141 1 98.19 42 ALA B O 1
ATOM 1336 N N . SER B 1 43 ? -1.711 2.305 -13.227 1 97.75 43 SER B N 1
ATOM 1337 C CA . SER B 1 43 ? -1.057 2.699 -14.469 1 97.75 43 SER B CA 1
ATOM 1338 C C . SER B 1 43 ? -0.037 1.654 -14.914 1 97.75 43 SER B C 1
ATOM 1340 O O . SER B 1 43 ? 0.06 1.339 -16.094 1 97.75 43 SER B O 1
ATOM 1342 N N . ALA B 1 44 ? 0.742 1.144 -13.961 1 98.44 44 ALA B N 1
ATOM 1343 C CA . ALA B 1 44 ? 1.734 0.117 -14.266 1 98.44 44 ALA B CA 1
ATOM 1344 C C . ALA B 1 44 ? 1.067 -1.154 -14.789 1 98.44 44 ALA B C 1
ATOM 1346 O O . ALA B 1 44 ? 1.52 -1.743 -15.773 1 98.44 44 ALA B O 1
ATOM 1347 N N . PHE B 1 45 ? -0.028 -1.563 -14.188 1 98.75 45 PHE B N 1
ATOM 1348 C CA . PHE B 1 45 ? -0.767 -2.75 -14.602 1 98.75 45 PHE B CA 1
ATOM 1349 C C . PHE B 1 45 ? -1.286 -2.592 -16.031 1 98.75 45 PHE B C 1
ATOM 1351 O O . PHE B 1 45 ? -1.183 -3.516 -16.844 1 98.75 45 PHE B O 1
ATOM 1358 N N . LEU B 1 46 ? -1.812 -1.433 -16.312 1 98 46 LEU B N 1
ATOM 1359 C CA . LEU B 1 46 ? -2.379 -1.141 -17.625 1 98 46 LEU B CA 1
ATOM 1360 C C . LEU B 1 46 ? -1.291 -1.118 -18.688 1 98 46 LEU B C 1
ATOM 1362 O O . LEU B 1 46 ? -1.525 -1.525 -19.828 1 98 46 LEU B O 1
ATOM 1366 N N . ASP B 1 47 ? -0.14 -0.67 -18.312 1 97.88 47 ASP B N 1
ATOM 1367 C CA . ASP B 1 47 ? 0.987 -0.632 -19.234 1 97.88 47 ASP B CA 1
ATOM 1368 C C . ASP B 1 47 ? 1.431 -2.043 -19.625 1 97.88 47 ASP B C 1
ATOM 1370 O O . ASP B 1 47 ? 1.948 -2.26 -20.719 1 97.88 47 ASP B O 1
ATOM 1374 N N . GLY B 1 48 ? 1.363 -2.977 -18.656 1 98.56 48 GLY B N 1
ATOM 1375 C CA . GLY B 1 48 ? 1.734 -4.367 -18.875 1 98.56 48 GLY B CA 1
ATOM 1376 C C . GLY B 1 48 ? 1.749 -5.188 -17.594 1 98.56 48 GLY B C 1
ATOM 1377 O O . GLY B 1 48 ? 2.164 -4.703 -16.547 1 98.56 48 GLY B O 1
ATOM 1378 N N . HIS B 1 49 ? 1.319 -6.383 -17.703 1 98.81 49 HIS B N 1
ATOM 1379 C CA . HIS B 1 49 ? 1.291 -7.285 -16.562 1 98.81 49 HIS B CA 1
ATOM 1380 C C . HIS B 1 49 ? 1.45 -8.734 -17 1 98.81 49 HIS B C 1
ATOM 1382 O O . HIS B 1 49 ? 1.416 -9.039 -18.188 1 98.81 49 HIS B O 1
ATOM 1388 N N . LEU B 1 50 ? 1.752 -9.648 -16.031 1 98.75 50 LEU B N 1
ATOM 1389 C CA . LEU B 1 50 ? 1.862 -11.07 -16.328 1 98.75 50 LEU B CA 1
ATOM 1390 C C . LEU B 1 50 ? 0.525 -11.633 -16.812 1 98.75 50 LEU B C 1
ATOM 1392 O O . LEU B 1 50 ? -0.53 -11.242 -16.297 1 98.75 50 LEU B O 1
ATOM 1396 N N . PRO B 1 51 ? 0.553 -12.594 -17.797 1 96.75 51 PRO B N 1
ATOM 1397 C CA . PRO B 1 51 ? -0.703 -13.195 -18.266 1 96.75 51 PRO B CA 1
ATOM 1398 C C . PRO B 1 51 ? -1.51 -13.82 -17.125 1 96.75 51 PRO B C 1
ATOM 1400 O O . PRO B 1 51 ? -0.957 -14.547 -16.297 1 96.75 51 PRO B O 1
ATOM 1403 N N . GLY B 1 52 ? -2.779 -13.477 -17.047 1 95.94 52 GLY B N 1
ATOM 1404 C CA . GLY B 1 52 ? -3.672 -14.07 -16.078 1 95.94 52 GLY B CA 1
ATOM 1405 C C . GLY B 1 52 ? -3.619 -13.391 -14.719 1 95.94 52 GLY B C 1
ATOM 1406 O O . GLY B 1 52 ? -4.406 -13.711 -13.82 1 95.94 52 GLY B O 1
ATOM 1407 N N . ALA B 1 53 ? -2.748 -12.445 -14.555 1 98.69 53 ALA B N 1
ATOM 1408 C CA . ALA B 1 53 ? -2.619 -11.758 -13.266 1 98.69 53 ALA B CA 1
ATOM 1409 C C . ALA B 1 53 ? -3.844 -10.898 -12.984 1 98.69 53 ALA B C 1
ATOM 1411 O O . ALA B 1 53 ? -4.375 -10.242 -13.883 1 98.69 53 ALA B O 1
ATOM 1412 N N . ILE B 1 54 ? -4.273 -10.875 -11.75 1 98.88 54 ILE B N 1
ATOM 1413 C CA . ILE B 1 54 ? -5.266 -9.906 -11.312 1 98.88 54 ILE B CA 1
ATOM 1414 C C . ILE B 1 54 ? -4.562 -8.68 -10.719 1 98.88 54 ILE B C 1
ATOM 1416 O O . ILE B 1 54 ? -3.41 -8.773 -10.289 1 98.88 54 ILE B O 1
ATOM 1420 N N . HIS B 1 55 ? -5.242 -7.562 -10.734 1 98.88 55 HIS B N 1
ATOM 1421 C CA . HIS B 1 55 ? -4.691 -6.316 -10.211 1 98.88 55 HIS B CA 1
ATOM 1422 C C . HIS B 1 55 ? -5.219 -6.027 -8.805 1 98.88 55 HIS B C 1
ATOM 1424 O O . HIS B 1 55 ? -6.426 -5.879 -8.609 1 98.88 55 HIS B O 1
ATOM 1430 N N . VAL B 1 56 ? -4.367 -5.98 -7.832 1 98.88 56 VAL B N 1
ATOM 1431 C CA . VAL B 1 56 ? -4.656 -5.621 -6.449 1 98.88 56 VAL B CA 1
ATOM 1432 C C . VAL B 1 56 ? -3.572 -4.68 -5.926 1 98.88 56 VAL B C 1
ATOM 1434 O O . VAL B 1 56 ? -2.576 -5.125 -5.352 1 98.88 56 VAL B O 1
ATOM 1437 N N . PRO B 1 57 ? -3.766 -3.365 -6.125 1 98.88 57 PRO B N 1
ATOM 1438 C CA . PRO B 1 57 ? -2.717 -2.455 -5.664 1 98.88 57 PRO B CA 1
ATOM 1439 C C . PRO B 1 57 ? -2.416 -2.607 -4.176 1 98.88 57 PRO B C 1
ATOM 1441 O O . PRO B 1 57 ? -3.334 -2.781 -3.371 1 98.88 57 PRO B O 1
ATOM 1444 N N . ARG B 1 58 ? -1.133 -2.518 -3.814 1 98.88 58 ARG B N 1
ATOM 1445 C CA . ARG B 1 58 ? -0.703 -2.773 -2.443 1 98.88 58 ARG B CA 1
ATOM 1446 C C . ARG B 1 58 ? -1.434 -1.864 -1.462 1 98.88 58 ARG B C 1
ATOM 1448 O O . ARG B 1 58 ? -1.742 -2.273 -0.341 1 98.88 58 ARG B O 1
ATOM 1455 N N . GLY B 1 59 ? -1.719 -0.668 -1.876 1 98.56 59 GLY B N 1
ATOM 1456 C CA . GLY B 1 59 ? -2.379 0.281 -0.994 1 98.56 59 GLY B CA 1
ATOM 1457 C C . GLY B 1 59 ? -3.77 -0.159 -0.577 1 98.56 59 GLY B C 1
ATOM 1458 O O . GLY B 1 59 ? -4.309 0.327 0.42 1 98.56 59 GLY B O 1
ATOM 1459 N N . TYR B 1 60 ? -4.355 -1.083 -1.288 1 98.69 60 TYR B N 1
ATOM 1460 C CA . TYR B 1 60 ? -5.711 -1.558 -1.033 1 98.69 60 TYR B CA 1
ATOM 1461 C C . TYR B 1 60 ? -5.703 -3.021 -0.609 1 98.69 60 TYR B C 1
ATOM 1463 O O . TYR B 1 60 ? -6.758 -3.658 -0.54 1 98.69 60 TYR B O 1
ATOM 1471 N N . LEU B 1 61 ? -4.609 -3.592 -0.297 1 98.88 61 LEU B N 1
ATOM 1472 C CA . LEU B 1 61 ? -4.441 -5.039 -0.207 1 98.88 61 LEU B CA 1
ATOM 1473 C C . LEU B 1 61 ? -5.355 -5.629 0.863 1 98.88 61 LEU B C 1
ATOM 1475 O O . LEU B 1 61 ? -6.102 -6.574 0.597 1 98.88 61 LEU B O 1
ATOM 1479 N N . GLU B 1 62 ? -5.324 -5.051 2.086 1 98.88 62 GLU B N 1
ATOM 1480 C CA . GLU B 1 62 ? -6.105 -5.621 3.18 1 98.88 62 GLU B CA 1
ATOM 1481 C C . GLU B 1 62 ? -7.598 -5.621 2.852 1 98.88 62 GLU B C 1
ATOM 1483 O O . GLU B 1 62 ? -8.297 -6.605 3.105 1 98.88 62 GLU B O 1
ATOM 1488 N N . ALA B 1 63 ? -8.016 -4.543 2.262 1 98.81 63 ALA B N 1
ATOM 1489 C CA . ALA B 1 63 ? -9.438 -4.41 1.928 1 98.81 63 ALA B CA 1
ATOM 1490 C C . ALA B 1 63 ? -9.836 -5.402 0.841 1 98.81 63 ALA B C 1
ATOM 1492 O O . ALA B 1 63 ? -10.82 -6.133 0.993 1 98.81 63 ALA B O 1
ATOM 1493 N N . LEU B 1 64 ? -9.062 -5.465 -0.212 1 98.81 64 LEU B N 1
ATOM 1494 C CA . LEU B 1 64 ? -9.414 -6.27 -1.379 1 98.81 64 LEU B CA 1
ATOM 1495 C C . LEU B 1 64 ? -9.266 -7.758 -1.082 1 98.81 64 LEU B C 1
ATOM 1497 O O . LEU B 1 64 ? -9.906 -8.594 -1.728 1 98.81 64 LEU B O 1
ATOM 1501 N N . ALA B 1 65 ? -8.484 -8.109 -0.058 1 98.81 65 ALA B N 1
ATOM 1502 C CA . ALA B 1 65 ? -8.258 -9.5 0.308 1 98.81 65 ALA B CA 1
ATOM 1503 C C . ALA B 1 65 ? -9.281 -9.969 1.341 1 98.81 65 ALA B C 1
ATOM 1505 O O . ALA B 1 65 ? -9.375 -11.164 1.624 1 98.81 65 ALA B O 1
ATOM 1506 N N . ASP B 1 66 ? -10.008 -9.117 1.947 1 98.75 66 ASP B N 1
ATOM 1507 C CA . ASP B 1 66 ? -10.945 -9.453 3.016 1 98.75 66 ASP B CA 1
ATOM 1508 C C . ASP B 1 66 ? -12.32 -9.812 2.451 1 98.75 66 ASP B C 1
ATOM 1510 O O . ASP B 1 66 ? -13.008 -8.961 1.889 1 98.75 66 ASP B O 1
ATOM 1514 N N . PRO B 1 67 ? -12.773 -11.023 2.664 1 97.94 67 PRO B N 1
ATOM 1515 C CA . PRO B 1 67 ? -14.07 -11.422 2.113 1 97.94 67 PRO B CA 1
ATOM 1516 C C . PRO B 1 67 ? -15.234 -10.672 2.756 1 97.94 67 PRO B C 1
ATOM 1518 O O . PRO B 1 67 ? -16.328 -10.633 2.193 1 97.94 67 PRO B O 1
ATOM 1521 N N . ASP B 1 68 ? -15.008 -10.07 3.84 1 97.44 68 ASP B N 1
ATOM 1522 C CA . ASP B 1 68 ? -16.078 -9.367 4.531 1 97.44 68 ASP B CA 1
ATOM 1523 C C . ASP B 1 68 ? -16.188 -7.918 4.059 1 97.44 68 ASP B C 1
ATOM 1525 O O . ASP B 1 68 ? -17.109 -7.195 4.438 1 97.44 68 ASP B O 1
ATOM 1529 N N . TYR B 1 69 ? -15.188 -7.465 3.307 1 97.75 69 TYR B N 1
ATOM 1530 C CA . TYR B 1 69 ? -15.25 -6.129 2.721 1 97.75 69 TYR B CA 1
ATOM 1531 C C . TYR B 1 69 ? -16.156 -6.113 1.496 1 97.75 69 TYR B C 1
ATOM 1533 O O . TYR B 1 69 ? -15.969 -6.898 0.564 1 97.75 69 TYR B O 1
ATOM 1541 N N . GLY B 1 70 ? -17.141 -5.234 1.48 1 96.81 70 GLY B N 1
ATOM 1542 C CA . GLY B 1 70 ? -18.172 -5.199 0.469 1 96.81 70 GLY B CA 1
ATOM 1543 C C . GLY B 1 70 ? -17.641 -5.039 -0.94 1 96.81 70 GLY B C 1
ATOM 1544 O O . GLY B 1 70 ? -18.281 -5.441 -1.908 1 96.81 70 GLY B O 1
ATOM 1545 N N . HIS B 1 71 ? -16.516 -4.473 -1.131 1 97.38 71 HIS B N 1
ATOM 1546 C CA . HIS B 1 71 ? -15.922 -4.246 -2.441 1 97.38 71 HIS B CA 1
ATOM 1547 C C . HIS B 1 71 ? -14.625 -5.031 -2.6 1 97.38 71 HIS B C 1
ATOM 1549 O O . HIS B 1 71 ? -13.68 -4.551 -3.232 1 97.38 71 HIS B O 1
ATOM 1555 N N . CYS B 1 72 ? -14.523 -6.168 -1.898 1 98.5 72 CYS B N 1
ATOM 1556 C CA . CYS B 1 72 ? -13.344 -7.016 -1.989 1 98.5 72 CYS B CA 1
ATOM 1557 C C . CYS B 1 72 ? -13.156 -7.535 -3.41 1 98.5 72 CYS B C 1
ATOM 1559 O O . CYS B 1 72 ? -14.047 -7.41 -4.246 1 98.5 72 CYS B O 1
ATOM 1561 N N . HIS B 1 73 ? -11.961 -7.906 -3.719 1 98.75 73 HIS B N 1
ATOM 1562 C CA . HIS B 1 73 ? -11.711 -8.539 -5.00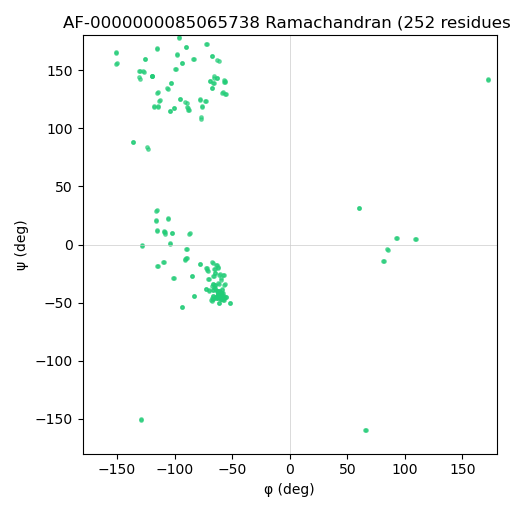8 1 98.75 73 HIS B CA 1
ATOM 1563 C C . HIS B 1 73 ? -12.266 -9.961 -5.043 1 98.75 73 HIS B C 1
ATOM 1565 O O . HIS B 1 73 ? -11.875 -10.797 -4.23 1 98.75 73 HIS B O 1
ATOM 1571 N N . PRO B 1 74 ? -13.094 -10.273 -5.945 1 98.12 74 PRO B N 1
ATOM 1572 C CA . PRO B 1 74 ? -13.828 -11.539 -5.891 1 98.12 74 PRO B CA 1
ATOM 1573 C C . PRO B 1 74 ? -12.914 -12.758 -5.941 1 98.12 74 PRO B C 1
ATOM 1575 O O . PRO B 1 74 ? -13.219 -13.789 -5.328 1 98.12 74 PRO B O 1
ATOM 1578 N N . GLU B 1 75 ? -11.828 -12.719 -6.625 1 98.38 75 GLU B N 1
ATOM 1579 C CA . GLU B 1 75 ? -10.93 -13.867 -6.73 1 98.38 75 GLU B CA 1
ATOM 1580 C C . GLU B 1 75 ? -9.992 -13.945 -5.531 1 98.38 75 GLU B C 1
ATOM 1582 O O . GLU B 1 75 ? -9.805 -15.016 -4.949 1 98.38 75 GLU B O 1
ATOM 1587 N N . LEU B 1 76 ? -9.453 -12.836 -5.152 1 98.81 76 LEU B N 1
ATOM 1588 C CA . LEU B 1 76 ? -8.469 -12.844 -4.078 1 98.81 76 LEU B CA 1
ATOM 1589 C C . LEU B 1 76 ? -9.125 -13.148 -2.736 1 98.81 76 LEU B C 1
ATOM 1591 O O . LEU B 1 76 ? -8.57 -13.875 -1.914 1 98.81 76 LEU B O 1
ATOM 1595 N N . ALA B 1 77 ? -10.281 -12.602 -2.529 1 98.31 77 ALA B N 1
ATOM 1596 C CA . ALA B 1 77 ? -10.961 -12.688 -1.237 1 98.31 77 ALA B CA 1
ATOM 1597 C C . ALA B 1 77 ? -11.281 -14.133 -0.883 1 98.31 77 ALA B C 1
ATOM 1599 O O . ALA B 1 77 ? -11.492 -14.461 0.287 1 98.31 77 ALA B O 1
ATOM 1600 N N . VAL B 1 78 ? -11.297 -15.031 -1.863 1 97.12 78 VAL B N 1
ATOM 1601 C CA . VAL B 1 78 ? -11.664 -16.422 -1.602 1 97.12 78 VAL B CA 1
ATOM 1602 C C . VAL B 1 78 ? -10.469 -17.328 -1.897 1 97.12 78 VAL B C 1
ATOM 1604 O O . VAL B 1 78 ? -10.641 -18.531 -2.139 1 97.12 78 VAL B O 1
ATOM 1607 N N . ALA B 1 79 ? -9.297 -16.797 -1.912 1 97.56 79 ALA B N 1
ATOM 1608 C CA . ALA B 1 79 ? -8.141 -17.547 -2.391 1 97.56 79 ALA B CA 1
ATOM 1609 C C . ALA B 1 79 ? -7.25 -18 -1.231 1 97.56 79 ALA B C 1
ATOM 1611 O O . ALA B 1 79 ? -6.07 -18.297 -1.423 1 97.56 79 ALA B O 1
ATOM 1612 N N . ARG B 1 80 ? -7.727 -18.094 -0.038 1 95.81 80 ARG B N 1
ATOM 1613 C CA . ARG B 1 80 ? -6.91 -18.359 1.138 1 95.81 80 ARG B CA 1
ATOM 1614 C C . ARG B 1 80 ? -6.281 -19.75 1.055 1 95.81 80 ARG B C 1
ATOM 1616 O O . ARG B 1 80 ? -5.211 -19.984 1.615 1 95.81 80 ARG B O 1
ATOM 1623 N N . ASP B 1 81 ? -6.895 -20.641 0.315 1 94.19 81 ASP B N 1
ATOM 1624 C CA . ASP B 1 81 ? -6.379 -22.016 0.241 1 94.19 81 ASP B CA 1
ATOM 1625 C C . ASP B 1 81 ? -5.777 -22.297 -1.133 1 94.19 81 ASP B C 1
ATOM 1627 O O . ASP B 1 81 ? -5.527 -23.453 -1.479 1 94.19 81 ASP B O 1
ATOM 1631 N N . ARG B 1 82 ? -5.594 -21.281 -1.934 1 96.69 82 ARG B N 1
ATOM 1632 C CA . ARG B 1 82 ? -4.93 -21.375 -3.232 1 96.69 82 ARG B CA 1
ATOM 1633 C C . ARG B 1 82 ? -3.471 -20.953 -3.133 1 96.69 82 ARG B C 1
ATOM 1635 O O . ARG B 1 82 ? -3.07 -20.297 -2.158 1 96.69 82 ARG B O 1
ATOM 1642 N N . VAL B 1 83 ? -2.734 -21.328 -4.172 1 98.38 83 VAL B N 1
ATOM 1643 C CA . VAL B 1 83 ? -1.396 -20.781 -4.328 1 98.38 83 VAL B CA 1
ATOM 1644 C C . VAL B 1 83 ? -1.488 -19.344 -4.844 1 98.38 83 VAL B C 1
ATOM 1646 O O . VAL B 1 83 ? -2.066 -19.094 -5.902 1 98.38 83 VAL B O 1
ATOM 1649 N N . VAL B 1 84 ? -1 -18.453 -4.059 1 98.88 84 VAL B N 1
ATOM 1650 C CA . VAL B 1 84 ? -0.998 -17.047 -4.453 1 98.88 84 VAL B CA 1
ATOM 1651 C C . VAL B 1 84 ? 0.438 -16.562 -4.668 1 98.88 84 VAL B C 1
ATOM 1653 O O . VAL B 1 84 ? 1.288 -16.719 -3.789 1 98.88 84 VAL B O 1
ATOM 1656 N N . VAL B 1 85 ? 0.75 -16.031 -5.84 1 98.94 85 VAL B N 1
ATOM 1657 C CA . VAL B 1 85 ? 2.045 -15.445 -6.16 1 98.94 85 VAL B CA 1
ATOM 1658 C C . VAL B 1 85 ? 1.883 -13.945 -6.414 1 98.94 85 VAL B C 1
ATOM 1660 O O . VAL B 1 85 ? 1.122 -13.539 -7.293 1 98.94 85 VAL B O 1
ATOM 1663 N N . LEU B 1 86 ? 2.537 -13.18 -5.598 1 99 86 LEU B N 1
ATOM 1664 C CA . LEU B 1 86 ? 2.494 -11.727 -5.758 1 99 86 LEU B CA 1
ATOM 1665 C C . LEU B 1 86 ? 3.736 -11.227 -6.488 1 99 86 LEU B C 1
ATOM 1667 O O . LEU B 1 86 ? 4.805 -11.828 -6.387 1 99 86 LEU B O 1
ATOM 1671 N N . TYR B 1 87 ? 3.549 -10.102 -7.199 1 98.94 87 TYR B N 1
ATOM 1672 C CA . TYR B 1 87 ? 4.711 -9.438 -7.773 1 98.94 87 TYR B CA 1
ATOM 1673 C C . TYR B 1 87 ? 4.48 -7.938 -7.887 1 98.94 87 TYR B C 1
ATOM 1675 O O . TYR B 1 87 ? 3.338 -7.473 -7.855 1 98.94 87 TYR B O 1
ATOM 1683 N N . CYS B 1 88 ? 5.516 -7.199 -7.906 1 98.88 88 CYS B N 1
ATOM 1684 C CA . CYS B 1 88 ? 5.578 -5.789 -8.266 1 98.88 88 CYS B CA 1
ATOM 1685 C C . CYS B 1 88 ? 6.664 -5.539 -9.305 1 98.88 88 CYS B C 1
ATOM 1687 O O . CYS B 1 88 ? 6.871 -6.359 -10.203 1 98.88 88 CYS B O 1
ATOM 1689 N N . ASP B 1 89 ? 7.246 -4.379 -9.305 1 98.69 89 ASP B N 1
ATOM 1690 C CA . ASP B 1 89 ? 8.305 -4.098 -10.273 1 98.69 89 ASP B CA 1
ATOM 1691 C C . ASP B 1 89 ? 9.547 -4.938 -10 1 98.69 89 ASP B C 1
ATOM 1693 O O . ASP B 1 89 ? 10.055 -5.613 -10.898 1 98.69 89 ASP B O 1
ATOM 1697 N N . SER B 1 90 ? 9.961 -5 -8.766 1 98.44 90 SER B N 1
ATOM 1698 C CA . SER B 1 90 ? 11.289 -5.52 -8.438 1 98.44 90 SER B CA 1
ATOM 1699 C C . SER B 1 90 ? 11.211 -6.605 -7.375 1 98.44 90 SER B C 1
ATOM 1701 O O . SER B 1 90 ? 12.242 -7.121 -6.93 1 98.44 90 SER B O 1
ATOM 1703 N N . GLY B 1 91 ? 10.07 -6.957 -6.875 1 98.62 91 GLY B N 1
ATOM 1704 C CA . GLY B 1 91 ? 9.891 -7.977 -5.852 1 98.62 91 GLY B CA 1
ATOM 1705 C C . GLY B 1 91 ? 9.898 -7.414 -4.441 1 98.62 91 GLY B C 1
ATOM 1706 O O . GLY B 1 91 ? 9.789 -8.164 -3.471 1 98.62 91 GLY B O 1
ATOM 1707 N N . THR B 1 92 ? 9.953 -6.066 -4.25 1 98.38 92 THR B N 1
ATOM 1708 C CA . THR B 1 92 ? 10.117 -5.473 -2.928 1 98.38 92 THR B CA 1
ATOM 1709 C C . THR B 1 92 ? 8.758 -5.133 -2.314 1 98.38 92 THR B C 1
ATOM 1711 O O . THR B 1 92 ? 8.453 -5.566 -1.203 1 98.38 92 THR B O 1
ATOM 1714 N N . ARG B 1 93 ? 7.906 -4.383 -3 1 98.69 93 ARG B N 1
ATOM 1715 C CA . ARG B 1 93 ? 6.574 -4.066 -2.5 1 98.69 93 ARG B CA 1
ATOM 1716 C C . ARG B 1 93 ? 5.719 -5.324 -2.385 1 98.69 93 ARG B C 1
ATOM 1718 O O . ARG B 1 93 ? 4.93 -5.461 -1.45 1 98.69 93 ARG B O 1
ATOM 1725 N N . SER B 1 94 ? 5.934 -6.254 -3.334 1 98.94 94 SER B N 1
ATOM 1726 C CA . SER B 1 94 ? 5.184 -7.508 -3.285 1 98.94 94 SER B CA 1
ATOM 1727 C C . SER B 1 94 ? 5.641 -8.383 -2.121 1 98.94 94 SER B C 1
ATOM 1729 O O . SER B 1 94 ? 4.844 -9.125 -1.55 1 98.94 94 SER B O 1
ATOM 1731 N N . ALA B 1 95 ? 6.91 -8.305 -1.702 1 98.94 95 ALA B N 1
ATOM 1732 C CA . ALA B 1 95 ? 7.367 -9.023 -0.517 1 98.94 95 ALA B CA 1
ATOM 1733 C C . ALA B 1 95 ? 6.637 -8.539 0.733 1 98.94 95 ALA B C 1
ATOM 1735 O O . ALA B 1 95 ? 6.203 -9.352 1.56 1 98.94 95 ALA B O 1
ATOM 1736 N N . LEU B 1 96 ? 6.5 -7.238 0.872 1 98.94 96 LEU B N 1
ATOM 1737 C CA . LEU B 1 96 ? 5.758 -6.668 1.99 1 98.94 96 LEU B CA 1
ATOM 1738 C C . LEU B 1 96 ? 4.293 -7.094 1.942 1 98.94 96 LEU B C 1
ATOM 1740 O O . LEU B 1 96 ? 3.703 -7.426 2.973 1 98.94 96 LEU B O 1
ATOM 1744 N N . ALA B 1 97 ? 3.736 -7.121 0.791 1 98.94 97 ALA B N 1
ATOM 1745 C CA . ALA B 1 97 ? 2.348 -7.531 0.601 1 98.94 97 ALA B CA 1
ATOM 1746 C C . ALA B 1 97 ? 2.156 -9 0.965 1 98.94 97 ALA B C 1
ATOM 1748 O O . ALA B 1 97 ? 1.116 -9.383 1.508 1 98.94 97 ALA B O 1
ATOM 1749 N N . ALA B 1 98 ? 3.143 -9.828 0.637 1 98.94 98 ALA B N 1
ATOM 1750 C CA . ALA B 1 98 ? 3.068 -11.25 0.952 1 98.94 98 ALA B CA 1
ATOM 1751 C C . ALA B 1 98 ? 2.973 -11.477 2.459 1 98.94 98 ALA B C 1
ATOM 1753 O O . ALA B 1 98 ? 2.207 -12.328 2.918 1 98.94 98 ALA B O 1
ATOM 1754 N N . VAL B 1 99 ? 3.705 -10.719 3.217 1 98.88 99 VAL B N 1
ATOM 1755 C CA . VAL B 1 99 ? 3.629 -10.812 4.672 1 98.88 99 VAL B CA 1
ATOM 1756 C C . VAL B 1 99 ? 2.211 -10.492 5.137 1 98.88 99 VAL B C 1
ATOM 1758 O O . VAL B 1 99 ? 1.656 -11.203 5.984 1 98.88 99 VAL B O 1
ATOM 1761 N N . THR B 1 100 ? 1.632 -9.453 4.59 1 98.88 100 THR B N 1
ATOM 1762 C CA . THR B 1 100 ? 0.281 -9.039 4.953 1 98.88 100 THR B CA 1
ATOM 1763 C C . THR B 1 100 ? -0.721 -10.148 4.656 1 98.88 100 THR B C 1
ATOM 1765 O O . THR B 1 100 ? -1.571 -10.469 5.492 1 98.88 100 THR B O 1
ATOM 1768 N N . LEU B 1 101 ? -0.619 -10.742 3.467 1 98.88 101 LEU B N 1
ATOM 1769 C CA . LEU B 1 101 ? -1.544 -11.82 3.127 1 98.88 101 LEU B CA 1
ATOM 1770 C C . LEU B 1 101 ? -1.384 -12.992 4.082 1 98.88 101 LEU B C 1
ATOM 1772 O O . LEU B 1 101 ? -2.369 -13.633 4.461 1 98.88 101 LEU B O 1
ATOM 1776 N N . GLN B 1 102 ? -0.155 -13.336 4.438 1 98.75 102 GLN B N 1
ATOM 1777 C CA . GLN B 1 102 ? 0.058 -14.391 5.422 1 98.75 102 GLN B CA 1
ATOM 1778 C C . GLN B 1 102 ? -0.646 -14.062 6.734 1 98.75 102 GLN B C 1
ATOM 1780 O O . GLN B 1 102 ? -1.297 -14.922 7.328 1 98.75 102 GLN B O 1
ATOM 1785 N N . GLU B 1 103 ? -0.528 -12.836 7.191 1 98.62 103 GLU B N 1
ATOM 1786 C CA . GLU B 1 103 ? -1.192 -12.398 8.414 1 98.62 103 GLU B CA 1
ATOM 1787 C C . GLU B 1 103 ? -2.709 -12.523 8.297 1 98.62 103 GLU B C 1
ATOM 1789 O O . GLU B 1 103 ? -3.4 -12.727 9.297 1 98.62 103 GLU B O 1
ATOM 1794 N N . MET B 1 104 ? -3.148 -12.469 7.086 1 98.69 104 MET B N 1
ATOM 1795 C CA . MET B 1 104 ? -4.59 -12.523 6.855 1 98.69 104 MET B CA 1
ATOM 1796 C C . MET B 1 104 ? -5.055 -13.961 6.688 1 98.69 104 MET B C 1
ATOM 1798 O O . MET B 1 104 ? -6.242 -14.211 6.469 1 98.69 104 MET B O 1
ATOM 1802 N N . GLY B 1 105 ? -4.156 -14.93 6.68 1 98.19 105 GLY B N 1
ATOM 1803 C CA . GLY B 1 105 ? -4.551 -16.328 6.762 1 98.19 105 GLY B CA 1
ATOM 1804 C C . GLY B 1 105 ? -4.34 -17.078 5.465 1 98.19 105 GLY B C 1
ATOM 1805 O O . GLY B 1 105 ? -4.75 -18.234 5.336 1 98.19 105 GLY B O 1
ATOM 1806 N N . PHE B 1 106 ? -3.752 -16.406 4.48 1 98.44 106 PHE B N 1
ATOM 1807 C CA . PHE B 1 106 ? -3.389 -17.125 3.264 1 98.44 106 PHE B CA 1
ATOM 1808 C C . PHE B 1 106 ? -2.281 -18.125 3.541 1 98.44 106 PHE B C 1
ATOM 1810 O O . PHE B 1 106 ? -1.271 -17.797 4.164 1 98.44 106 PHE B O 1
ATOM 1817 N N . THR B 1 107 ? -2.441 -19.312 3.027 1 96.94 107 THR B N 1
ATOM 1818 C CA . THR B 1 107 ? -1.594 -20.391 3.52 1 96.94 107 THR B CA 1
ATOM 1819 C C . THR B 1 107 ? -0.454 -20.672 2.545 1 96.94 107 THR B C 1
ATOM 1821 O O . THR B 1 107 ? 0.595 -21.188 2.939 1 96.94 107 THR B O 1
ATOM 1824 N N . GLU B 1 108 ? -0.636 -20.438 1.269 1 97.94 108 GLU B N 1
ATOM 1825 C CA . GLU B 1 108 ? 0.384 -20.656 0.247 1 97.94 108 GLU B CA 1
ATOM 1826 C C . GLU B 1 108 ? 0.662 -19.375 -0.537 1 97.94 108 GLU B C 1
ATOM 1828 O O . GLU B 1 108 ? 0.189 -19.219 -1.664 1 97.94 108 GLU B O 1
ATOM 1833 N N . VAL B 1 109 ? 1.477 -18.562 0.029 1 98.81 109 VAL B N 1
ATOM 1834 C CA . VAL B 1 109 ? 1.786 -17.266 -0.533 1 98.81 109 VAL B CA 1
ATOM 1835 C C . VAL B 1 109 ? 3.254 -17.203 -0.95 1 98.81 109 VAL B C 1
ATOM 1837 O O . VAL B 1 109 ? 4.137 -17.594 -0.181 1 98.81 109 VAL B O 1
ATOM 1840 N N . TYR B 1 110 ? 3.484 -16.75 -2.17 1 98.94 110 TYR B N 1
ATOM 1841 C CA . TYR B 1 110 ? 4.828 -16.625 -2.723 1 98.94 110 TYR B CA 1
ATOM 1842 C C . TYR B 1 110 ? 5.043 -15.234 -3.32 1 98.94 110 TYR B C 1
ATOM 1844 O O . TYR B 1 110 ? 4.09 -14.594 -3.762 1 98.94 110 TYR B O 1
ATOM 1852 N N . ASN B 1 111 ? 6.266 -14.797 -3.268 1 98.94 111 ASN B N 1
ATOM 1853 C CA . ASN B 1 111 ? 6.711 -13.594 -3.959 1 98.94 111 ASN B CA 1
ATOM 1854 C C . ASN B 1 111 ? 7.562 -13.938 -5.18 1 98.94 111 ASN B C 1
ATOM 1856 O O . ASN B 1 111 ? 8.414 -14.828 -5.121 1 98.94 111 ASN B O 1
ATOM 1860 N N . LEU B 1 112 ? 7.266 -13.266 -6.289 1 98.94 112 LEU B N 1
ATOM 1861 C CA . LEU B 1 112 ? 8.102 -13.453 -7.473 1 98.94 112 LEU B CA 1
ATOM 1862 C C . LEU B 1 112 ? 9.406 -12.68 -7.34 1 98.94 112 LEU B C 1
ATOM 1864 O O . LEU B 1 112 ? 9.422 -11.453 -7.449 1 98.94 112 LEU B O 1
ATOM 1868 N N . GLY B 1 113 ? 10.445 -13.445 -7.168 1 98.38 113 GLY B N 1
ATOM 1869 C CA . GLY B 1 113 ? 11.742 -12.797 -7.07 1 98.38 113 GLY B CA 1
ATOM 1870 C C . GLY B 1 113 ? 12.086 -11.969 -8.289 1 98.38 113 GLY B C 1
ATOM 1871 O O . GLY B 1 113 ? 11.922 -12.422 -9.422 1 98.38 113 GLY B O 1
ATOM 1872 N N . GLY B 1 114 ? 12.516 -10.68 -8.094 1 98.12 114 GLY B N 1
ATOM 1873 C CA . GLY B 1 114 ? 12.898 -9.797 -9.188 1 98.12 114 GLY B CA 1
ATOM 1874 C C . GLY B 1 114 ? 11.719 -9.125 -9.852 1 98.12 114 GLY B C 1
ATOM 1875 O O . GLY B 1 114 ? 11.891 -8.203 -10.648 1 98.12 114 GLY B O 1
ATOM 1876 N N . GLY B 1 115 ? 10.5 -9.617 -9.586 1 98.81 115 GLY B N 1
ATOM 1877 C CA . GLY B 1 115 ? 9.281 -8.992 -10.086 1 98.81 115 GLY B CA 1
ATOM 1878 C C . GLY B 1 115 ? 9.156 -9.047 -11.594 1 98.81 115 GLY B C 1
ATOM 1879 O O . GLY B 1 115 ? 9.68 -9.953 -12.234 1 98.81 115 GLY B O 1
ATOM 1880 N N . ILE B 1 116 ? 8.32 -8.141 -12.086 1 98.94 116 ILE B N 1
ATOM 1881 C CA . ILE B 1 116 ? 8.047 -8.141 -13.516 1 98.94 116 ILE B CA 1
ATOM 1882 C C . ILE B 1 116 ? 9.273 -7.641 -14.273 1 98.94 116 ILE B C 1
ATOM 1884 O O . ILE B 1 116 ? 9.43 -7.914 -15.469 1 98.94 116 ILE B O 1
ATOM 1888 N N . ASN B 1 117 ? 10.164 -6.887 -13.609 1 98.75 117 ASN B N 1
ATOM 1889 C CA . ASN B 1 117 ? 11.391 -6.438 -14.258 1 98.75 117 ASN B CA 1
ATOM 1890 C C . ASN B 1 117 ? 12.234 -7.613 -14.734 1 98.75 117 ASN B C 1
ATOM 1892 O O . ASN B 1 117 ? 12.688 -7.633 -15.883 1 98.75 117 ASN B O 1
ATOM 1896 N N . VAL B 1 118 ? 12.398 -8.594 -13.852 1 98.75 118 VAL B N 1
ATOM 1897 C CA . VAL B 1 118 ? 13.172 -9.773 -14.227 1 98.75 118 VAL B CA 1
ATOM 1898 C C . VAL B 1 118 ? 12.359 -10.633 -15.203 1 98.75 118 VAL B C 1
ATOM 1900 O O . VAL B 1 118 ? 12.914 -11.18 -16.156 1 98.75 118 VAL B O 1
ATOM 1903 N N . TRP B 1 119 ? 11.078 -10.766 -15.031 1 98.81 119 TRP B N 1
ATOM 1904 C CA . TRP B 1 119 ? 10.188 -11.461 -15.953 1 98.81 119 TRP B CA 1
ATOM 1905 C C . TRP B 1 119 ? 10.359 -10.945 -17.375 1 98.81 119 TRP B C 1
ATOM 1907 O O . TRP B 1 119 ? 10.555 -11.727 -18.312 1 98.81 119 TRP B O 1
ATOM 1917 N N . ASP B 1 120 ? 10.312 -9.641 -17.516 1 97.94 120 ASP B N 1
ATOM 1918 C CA . ASP B 1 120 ? 10.461 -8.984 -18.812 1 97.94 120 ASP B CA 1
ATOM 1919 C C . ASP B 1 120 ? 11.867 -9.172 -19.359 1 97.94 120 ASP B C 1
ATOM 1921 O O . ASP B 1 120 ? 12.047 -9.43 -20.562 1 97.94 120 ASP B O 1
ATOM 1925 N N . ALA B 1 121 ? 12.852 -9.008 -18.547 1 98.12 121 ALA B N 1
ATOM 1926 C CA . ALA B 1 121 ? 14.242 -9.164 -18.953 1 98.12 121 ALA B CA 1
ATOM 1927 C C . ALA B 1 121 ? 14.5 -10.57 -19.484 1 98.12 121 ALA B C 1
ATOM 1929 O O . ALA B 1 121 ? 15.367 -10.758 -20.344 1 98.12 121 ALA B O 1
ATOM 1930 N N . GLU B 1 122 ? 13.773 -11.547 -19.016 1 97.94 122 GLU B N 1
ATOM 1931 C CA . GLU B 1 122 ? 13.906 -12.93 -19.453 1 97.94 122 GLU B CA 1
ATOM 1932 C C . GLU B 1 122 ? 13.031 -13.203 -20.688 1 97.94 122 GLU B C 1
ATOM 1934 O O . GLU B 1 122 ? 12.859 -14.359 -21.078 1 97.94 122 GLU B O 1
ATOM 1939 N N . ASP B 1 123 ? 12.508 -12.125 -21.203 1 97.31 123 ASP B N 1
ATOM 1940 C CA . ASP B 1 123 ? 11.703 -12.164 -22.422 1 97.31 123 ASP B CA 1
ATOM 1941 C C . ASP B 1 123 ? 10.469 -13.039 -22.25 1 97.31 123 ASP B C 1
ATOM 1943 O O . ASP B 1 123 ? 10.078 -13.758 -23.172 1 97.31 123 ASP B O 1
ATOM 1947 N N . LYS B 1 124 ? 9.945 -13.094 -21.031 1 97.94 124 LYS B N 1
ATOM 1948 C CA . LYS B 1 124 ? 8.719 -13.844 -20.781 1 97.94 124 LYS B CA 1
ATOM 1949 C C . LYS B 1 124 ? 7.488 -13.008 -21.109 1 97.94 124 LYS B C 1
ATOM 1951 O O . LYS B 1 124 ? 7.566 -11.781 -21.203 1 97.94 124 LYS B O 1
ATOM 1956 N N . PRO B 1 125 ? 6.359 -13.609 -21.328 1 96.75 125 PRO B N 1
ATOM 1957 C CA . PRO B 1 125 ? 5.199 -12.906 -21.875 1 96.75 125 PRO B CA 1
ATOM 1958 C C . PRO B 1 125 ? 4.641 -11.844 -20.938 1 96.75 125 PRO B C 1
ATOM 1960 O O . PRO B 1 125 ? 4.605 -12.055 -19.719 1 96.75 125 PRO B O 1
ATOM 1963 N N . VAL B 1 126 ? 4.27 -10.734 -21.453 1 97.88 126 VAL B N 1
ATOM 1964 C CA . VAL B 1 126 ? 3.555 -9.641 -20.797 1 97.88 126 VAL B CA 1
ATOM 1965 C C . VAL B 1 126 ? 2.359 -9.219 -21.656 1 97.88 126 VAL B C 1
ATOM 1967 O O . VAL B 1 126 ? 2.438 -9.219 -22.875 1 97.88 126 VAL B O 1
ATOM 1970 N N . VAL B 1 127 ? 1.252 -8.844 -20.984 1 97.5 127 VAL B N 1
ATOM 1971 C CA . VAL B 1 127 ? 0.048 -8.469 -21.719 1 97.5 127 VAL B CA 1
ATOM 1972 C C . VAL B 1 127 ? -0.442 -7.102 -21.25 1 97.5 127 VAL B C 1
ATOM 1974 O O . VAL B 1 127 ? -0.107 -6.656 -20.156 1 97.5 127 VAL B O 1
ATOM 1977 N N . SER B 1 128 ? -1.091 -6.297 -22.125 1 92.19 128 SER B N 1
ATOM 1978 C CA . SER B 1 128 ? -1.669 -4.996 -21.812 1 92.19 128 SER B CA 1
ATOM 1979 C C . SER B 1 128 ? -3.133 -4.922 -22.219 1 92.19 128 SER B C 1
ATOM 1981 O O . SER B 1 128 ? -3.557 -5.621 -23.141 1 92.19 128 SER B O 1
#

Foldseek 3Di:
DDDDLVNLQVVLVVPAAADELVVVVVCVVPPDQEAEEEQDDPVVVVVKDDPRHDYHHLVCLVQQCDPVRPNHPPCNVPNLAGAYEYFYQQQRSRSSSQVVSVVVRRDHYYYHHGGVNVCVVVVHDIDD/DDDDLVNLQVVLVVPAAADELVVVVVCVVPPDQEAEEEQDDPVVVVVKDDPRHDYHHLVCLVQQCDPVRPNHPPCNVPNLATAYEYFYQQQRSRSSSQVVSVVVRRDHYYYHHGGVNVCVVVVHDMDD

Nearest PDB structures (foldseek):
  6mxv-assembly1_A  TM=9.175E-01  e=7.965E-13  Francisella tularensis subsp. tularensis SCHU S4
  2hhg-assembly1_A  TM=9.150E-01  e=1.114E-12  Rhodopseudomonas palustris CGA009
  3tp9-assembly1_B  TM=9.664E-01  e=9.364E-11  Alicyclobacillus acidocaldarius subsp. acidocaldarius DSM 446
  8w14-assembly1_A  TM=6.613E-01  e=1.727E-07  Acinetobacter baumannii 118362
  8w14-assembly1_B-2  TM=6.716E-01  e=3.160E-07  Acinetobacter baumannii 118362

Organism: Acidithiobacillus ferrooxidans (strain ATCC 23270 / DSM 14882 / CIP 104768 / NCIMB 8455) (NCBI:txid243159)

Secondary structure (DSSP, 8-state):
-PPPHHHHHHHHHTTSEEE-HHHHHHHHHH-SSEEEEE-S-HHHHHH-B-TTPEE--GGGHHHHH-TTSTT--TTGGG-TTSEEEEE-SSSHHHHHHHHHHHHTT-SEEEEETTHHHHHHHTT---B-/-PPPHHHHHHHHHTTSEEE-HHHHHHHHHH-SSEEEEE-S-HHHHHH-B-TTPEE--GGGHHHHH-TTSTT--TTGGG-TTSEEEEE-SSSHHHHHHHHHHHHTT-SEEEEETTHHHHHHHTT---B-

Radius of gyration: 18.45 Å; Cα contacts (8 Å, |Δi|>4): 507; chains: 2; bounding box: 37×56×42 Å

Sequence (256 aa):
MGKSLADFIRAARRQIREIDCDTLEDWLRSRDDVLVVDVREASAFLDGHLPGAIHVPRGYLEALADPDYGHCHPELAVARDRVVVLYCDSGTRSALAAVTLQEMGFTEVYNLGGGINVWDAEDKPVVSMGKSLADFIRAARRQIREIDCDTLEDWLRSRDDVLVVDVREASAFLDGHLPGAIHVPRGYLEALADPDYGHCHPELAVARDRVVVLYCDSGTRSALAAVTLQEMGFTEVYNLGGGINVWDAEDKPVVS